Protein AF-A0A537QTM4-F1 (afdb_monomer)

Secondary structure (DSSP, 8-state):
-HHHHHHHHHHHHHHHTTS----PPPP----------TTSHHHHTTEEEETT-----TT-TTPSPTT-SEEPPTTSHHHHHHHHHHHHS-HHHHHHHTT-SEEEEES-S--SSHHHHHTT-EEEE-TTT--EEEEEEGGGGG-B-TTSSBP-HHHHHHHHHHHHHGGG---SS---PPP--TTTSSHHHHHHHHHHHHHHHHHHHHHH-TTSTTSS---GGGGGGGTSSSSS-TTPPPP-

pLDDT: mean 81.56, std 16.96, range [35.66, 98.0]

Solvent-accessible surface area (backbone atoms only — not comparable to full-atom values): 13645 Å² total; per-residue (Å²): 121,68,73,63,54,55,54,48,54,54,49,50,54,57,44,64,77,65,70,75,76,70,86,70,73,83,71,75,86,70,80,72,78,76,72,70,49,85,81,38,61,66,45,54,77,36,28,18,36,31,69,76,39,75,76,59,51,68,89,44,54,68,39,66,59,75,73,59,53,44,77,54,56,82,85,37,69,68,43,50,38,52,45,48,14,49,72,69,43,56,70,75,54,41,58,49,60,54,63,40,59,25,38,31,43,12,12,37,60,75,55,92,47,70,67,62,16,48,66,28,41,43,19,31,30,20,44,72,76,65,41,34,37,36,26,44,26,38,10,56,81,64,47,55,31,99,87,69,44,78,39,30,29,32,49,50,56,19,55,52,51,44,63,74,39,49,93,77,57,93,60,96,73,74,76,72,58,72,72,82,46,82,90,61,37,27,49,34,48,34,50,35,50,51,52,50,51,19,50,46,44,23,50,46,33,40,72,61,32,70,93,47,24,45,44,88,82,82,47,64,61,57,34,77,81,36,66,76,40,76,89,46,68,87,79,63,76,77,75,91

Radius of gyration: 18.93 Å; Cα contacts (8 Å, |Δi|>4): 352; chains: 1; bounding box: 52×51×46 Å

Sequence (240 aa):
MIRSALLLCAAILAAACSGCIAATPPPDSVTTLSATCRDGAPLLSRVRFVQNGWLPDTRHPDDPPPMLGAPLELGSDFAKNLQNAFALAPQGFQDRLCKLAAIYVNGPTNCAGFSDCVGASWGYRAWRTRNEYVAISAGLWKLKCGDGSPYKYHCFESDLLNLVLDPLQANPTPPQYTAANSGADNFDMLVLAVLAHEVGHAVWYEAMNPGNPGSHGYNPGKFCNTKFFPWSWQSVHEPP

Mean predicted aligned error: 9.93 Å

Structure (mmCIF, N/CA/C/O backbone):
data_AF-A0A537QTM4-F1
#
_entry.id   AF-A0A537QTM4-F1
#
loop_
_atom_site.group_PDB
_atom_site.id
_atom_site.type_symbol
_atom_site.label_atom_id
_atom_site.label_alt_id
_atom_site.label_comp_id
_atom_site.label_asym_id
_atom_site.label_entity_id
_atom_site.label_seq_id
_atom_site.pdbx_PDB_ins_code
_atom_site.Cartn_x
_atom_site.Cartn_y
_atom_site.Cartn_z
_atom_site.occupancy
_atom_site.B_iso_or_equiv
_atom_site.auth_seq_id
_atom_site.auth_comp_id
_atom_site.auth_asym_id
_atom_site.auth_atom_id
_atom_site.pdbx_PDB_model_num
ATOM 1 N N . MET A 1 1 ? -36.030 6.419 -10.326 1.00 42.81 1 MET A N 1
ATOM 2 C CA . MET A 1 1 ? -35.219 6.008 -11.497 1.00 42.81 1 MET A CA 1
ATOM 3 C C . MET A 1 1 ? -33.703 5.988 -11.241 1.00 42.81 1 MET A C 1
ATOM 5 O O . MET A 1 1 ? -33.002 5.327 -11.987 1.00 42.81 1 MET A O 1
ATOM 9 N N . ILE A 1 2 ? -33.187 6.593 -10.159 1.00 42.53 2 ILE A N 1
ATOM 10 C CA . ILE A 1 2 ? -31.741 6.609 -9.827 1.00 42.53 2 ILE A CA 1
ATOM 11 C C . ILE A 1 2 ? -31.207 5.241 -9.340 1.00 42.53 2 ILE A C 1
ATOM 13 O O . ILE A 1 2 ? -30.052 4.900 -9.571 1.00 42.53 2 ILE A O 1
ATOM 17 N N . ARG A 1 3 ? -32.058 4.401 -8.730 1.00 40.84 3 ARG A N 1
ATOM 18 C CA . ARG A 1 3 ? -31.661 3.071 -8.220 1.00 40.84 3 ARG A CA 1
ATOM 19 C C . ARG A 1 3 ? -31.233 2.089 -9.320 1.00 40.84 3 ARG A C 1
ATOM 21 O O . ARG A 1 3 ? -30.375 1.250 -9.080 1.00 40.84 3 ARG A O 1
ATOM 28 N N . SER A 1 4 ? -31.786 2.222 -10.526 1.00 47.47 4 SER A N 1
ATOM 29 C CA . SER A 1 4 ? -31.437 1.364 -11.666 1.00 47.47 4 SER A CA 1
ATOM 30 C C . SER A 1 4 ? -30.104 1.755 -12.313 1.00 47.47 4 SER A C 1
ATOM 32 O O . SER A 1 4 ? -29.431 0.892 -12.862 1.00 47.47 4 SER A O 1
ATOM 34 N N . ALA A 1 5 ? -29.690 3.024 -12.207 1.00 47.81 5 ALA A N 1
ATOM 35 C CA . ALA A 1 5 ? -28.416 3.500 -12.749 1.00 47.81 5 ALA A CA 1
ATOM 36 C C . ALA A 1 5 ? -27.212 3.033 -11.907 1.00 47.81 5 ALA A C 1
ATOM 38 O O . ALA A 1 5 ? -26.189 2.646 -12.463 1.00 47.81 5 ALA A O 1
ATOM 39 N N . LEU A 1 6 ? -27.354 2.986 -10.576 1.00 50.47 6 LEU A N 1
ATOM 40 C CA . LEU A 1 6 ? -26.301 2.498 -9.672 1.00 50.47 6 LEU A CA 1
ATOM 41 C C . LEU A 1 6 ? -26.020 0.998 -9.847 1.00 50.47 6 LEU A C 1
ATOM 43 O O . LEU A 1 6 ? -24.861 0.590 -9.874 1.00 50.47 6 LEU A O 1
ATOM 47 N N . LEU A 1 7 ? -27.068 0.187 -10.038 1.00 49.56 7 LEU A N 1
ATOM 48 C CA . LEU A 1 7 ? -26.917 -1.242 -10.336 1.00 49.56 7 LEU A CA 1
ATOM 49 C C . LEU A 1 7 ? -26.237 -1.475 -11.691 1.00 49.56 7 LEU A C 1
ATOM 51 O O . LEU A 1 7 ? -25.452 -2.410 -11.824 1.00 49.56 7 LEU A O 1
ATOM 55 N N . LEU A 1 8 ? -26.488 -0.603 -12.673 1.00 48.62 8 LEU A N 1
ATOM 56 C CA . LEU A 1 8 ? -25.844 -0.678 -13.982 1.00 48.62 8 LEU A CA 1
ATOM 57 C C . LEU A 1 8 ? -24.342 -0.363 -13.887 1.00 48.62 8 LEU A C 1
ATOM 59 O O . LEU A 1 8 ? -23.537 -1.109 -14.432 1.00 48.62 8 LEU A O 1
ATOM 63 N N . CYS A 1 9 ? -23.945 0.681 -13.149 1.00 55.16 9 CYS A N 1
ATOM 64 C CA . CYS A 1 9 ? -22.530 1.024 -12.959 1.00 55.16 9 CYS A CA 1
ATOM 65 C C . CYS A 1 9 ? -21.761 -0.057 -12.184 1.00 55.16 9 CYS A C 1
ATOM 67 O O . CYS A 1 9 ? -20.652 -0.411 -12.579 1.00 55.16 9 CYS A O 1
ATOM 69 N N . ALA A 1 10 ? -22.357 -0.629 -11.131 1.00 55.16 10 ALA A N 1
ATOM 70 C CA . ALA A 1 10 ? -21.743 -1.726 -10.382 1.00 55.16 10 ALA A CA 1
ATOM 71 C C . ALA A 1 10 ? -21.603 -3.003 -11.233 1.00 55.16 10 ALA A C 1
ATOM 73 O O . ALA A 1 10 ? -20.567 -3.666 -11.189 1.00 55.16 10 ALA A O 1
ATOM 74 N N . ALA A 1 11 ? -22.604 -3.320 -12.063 1.00 51.53 11 ALA A N 1
ATOM 75 C CA . ALA A 1 11 ? -22.544 -4.454 -12.985 1.00 51.53 11 ALA A CA 1
ATOM 76 C C . ALA A 1 11 ? -21.515 -4.246 -14.109 1.00 51.53 11 ALA A C 1
ATOM 78 O O . ALA A 1 11 ? -20.832 -5.194 -14.486 1.00 51.53 11 ALA A O 1
ATOM 79 N N . ILE A 1 12 ? -21.358 -3.017 -14.614 1.00 58.00 12 ILE A N 1
ATOM 80 C CA . ILE A 1 12 ? -20.341 -2.678 -15.621 1.00 58.00 12 ILE A CA 1
ATOM 81 C C . ILE A 1 12 ? -18.931 -2.768 -15.021 1.00 58.00 12 ILE A C 1
ATOM 83 O O . ILE A 1 12 ? -18.047 -3.314 -15.674 1.00 58.00 12 ILE A O 1
ATOM 87 N N . LEU A 1 13 ? -18.723 -2.325 -13.775 1.00 54.00 13 LEU A N 1
ATOM 88 C CA . LEU A 1 13 ? -17.448 -2.492 -13.062 1.00 54.00 13 LEU A CA 1
ATOM 89 C C . LEU A 1 13 ? -17.119 -3.976 -12.820 1.00 54.00 13 LEU A C 1
ATOM 91 O O . LEU A 1 13 ? -16.008 -4.409 -13.112 1.00 54.00 13 LEU A O 1
ATOM 95 N N . ALA A 1 14 ? -18.088 -4.787 -12.386 1.00 56.78 14 ALA A N 1
ATOM 96 C CA . ALA A 1 14 ? -17.888 -6.229 -12.200 1.00 56.78 14 ALA A CA 1
ATOM 97 C C . ALA A 1 14 ? -17.636 -6.980 -13.527 1.00 56.78 14 ALA A C 1
ATOM 99 O O . ALA A 1 14 ? -16.801 -7.887 -13.590 1.00 56.78 14 ALA A O 1
ATOM 100 N N . ALA A 1 15 ? -18.323 -6.587 -14.605 1.00 53.41 15 ALA A N 1
ATOM 101 C CA . ALA A 1 15 ? -18.136 -7.156 -15.938 1.00 53.41 15 ALA A CA 1
ATOM 102 C C . ALA A 1 15 ? -16.806 -6.724 -16.577 1.00 53.41 15 ALA A C 1
ATOM 104 O O . ALA A 1 15 ? -16.152 -7.541 -17.223 1.00 53.41 15 ALA A O 1
ATOM 105 N N . ALA A 1 16 ? -16.358 -5.484 -16.353 1.00 56.03 16 ALA A N 1
ATOM 106 C CA . ALA A 1 16 ? -15.046 -5.001 -16.782 1.00 56.03 16 ALA A CA 1
ATOM 107 C C . ALA A 1 16 ? -13.902 -5.775 -16.107 1.00 56.03 16 ALA A C 1
ATOM 109 O O . ALA A 1 16 ? -12.914 -6.093 -16.766 1.00 56.03 16 ALA A O 1
ATOM 110 N N . CYS A 1 17 ? -14.076 -6.181 -14.845 1.00 55.88 17 CYS A N 1
ATOM 111 C CA . CYS A 1 17 ? -13.120 -7.036 -14.136 1.00 55.88 17 CYS A CA 1
ATOM 112 C C . CYS A 1 17 ? -13.100 -8.502 -14.620 1.00 55.88 17 CYS A C 1
ATOM 114 O O . CYS A 1 17 ? -12.178 -9.234 -14.277 1.00 55.88 17 CYS A O 1
ATOM 116 N N . SER A 1 18 ? -14.082 -8.938 -15.420 1.00 60.84 18 SER A N 1
ATOM 117 C CA . SER A 1 18 ? -14.222 -10.339 -15.871 1.00 60.84 18 SER A CA 1
ATOM 118 C C . SER A 1 18 ? -14.158 -10.515 -17.400 1.00 60.84 18 SER A C 1
ATOM 120 O O . SER A 1 18 ? -14.183 -11.638 -17.899 1.00 60.84 18 SER A O 1
ATOM 122 N N . GLY A 1 19 ? -14.112 -9.420 -18.168 1.00 46.22 19 GLY A N 1
ATOM 123 C CA . GLY A 1 19 ? -14.510 -9.403 -19.582 1.00 46.22 19 GLY A CA 1
ATOM 124 C C . GLY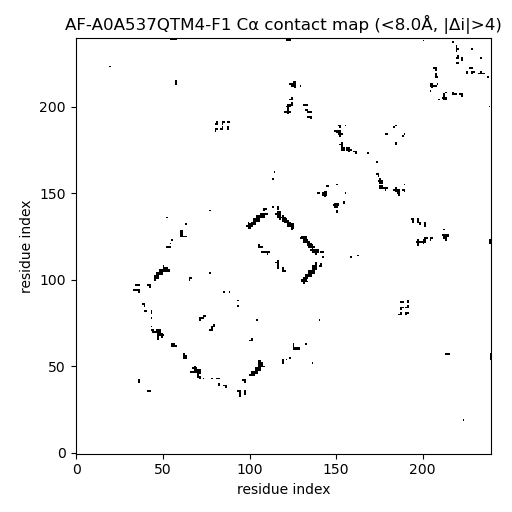 A 1 19 ? -13.412 -9.541 -20.640 1.00 46.22 19 GLY A C 1
ATOM 125 O O . GLY A 1 19 ? -13.725 -9.446 -21.824 1.00 46.22 19 GLY A O 1
ATOM 126 N N . CYS A 1 20 ? -12.140 -9.736 -20.283 1.00 46.81 20 CYS A N 1
ATOM 127 C CA . CYS A 1 20 ? -11.045 -9.816 -21.267 1.00 46.81 20 CYS A CA 1
ATOM 128 C C . CYS A 1 20 ? -10.041 -10.946 -21.001 1.00 46.81 20 CYS A C 1
ATOM 130 O O . CYS A 1 20 ? -8.852 -10.795 -21.271 1.00 46.81 20 CYS A O 1
ATOM 132 N N . ILE A 1 21 ? -10.502 -12.111 -20.538 1.00 49.75 21 ILE A N 1
ATOM 133 C CA . ILE A 1 21 ? -9.686 -13.324 -20.657 1.00 49.75 21 ILE A CA 1
ATOM 134 C C . ILE A 1 21 ? -9.860 -13.836 -22.091 1.00 49.75 21 ILE A C 1
ATOM 136 O O . ILE A 1 21 ? -10.779 -14.596 -22.393 1.00 49.75 21 ILE A O 1
ATOM 140 N N . ALA A 1 22 ? -9.001 -13.378 -23.005 1.00 52.47 22 ALA A N 1
ATOM 141 C CA . ALA A 1 22 ? -8.762 -14.122 -24.236 1.00 52.47 22 ALA A CA 1
ATOM 142 C C . ALA A 1 22 ? -8.392 -15.555 -23.832 1.00 52.47 22 ALA A C 1
ATOM 144 O O . ALA A 1 22 ? -7.561 -15.721 -22.940 1.00 52.47 22 ALA A O 1
ATOM 145 N N . ALA A 1 23 ? -9.030 -16.565 -24.434 1.00 45.84 23 ALA A N 1
ATOM 146 C CA . ALA A 1 23 ? -8.714 -17.964 -24.170 1.00 45.84 23 ALA A CA 1
ATOM 147 C C . ALA A 1 23 ? -7.212 -18.178 -24.402 1.00 45.84 23 ALA A C 1
ATOM 149 O O . ALA A 1 23 ? -6.743 -18.196 -25.541 1.00 45.84 23 ALA A O 1
ATOM 150 N N . THR A 1 24 ? -6.452 -18.250 -23.313 1.00 49.97 24 THR A N 1
ATOM 151 C CA . THR A 1 24 ? -5.020 -18.492 -23.354 1.00 49.97 24 THR A CA 1
ATOM 152 C C . THR A 1 24 ? -4.812 -19.896 -23.920 1.00 49.97 24 THR A C 1
ATOM 154 O O . THR A 1 24 ? -5.496 -20.827 -23.482 1.00 49.97 24 THR A O 1
ATOM 157 N N . PRO A 1 25 ? -3.902 -20.087 -24.896 1.00 56.09 25 PRO A N 1
ATOM 158 C CA . PRO A 1 25 ? -3.462 -21.428 -25.254 1.00 56.09 25 PRO A CA 1
ATOM 159 C C . PRO A 1 25 ? -2.999 -22.144 -23.976 1.00 56.09 25 PRO A C 1
ATOM 161 O O . PRO A 1 25 ? -2.500 -21.466 -23.070 1.00 56.09 25 PRO A O 1
ATOM 164 N N . PRO A 1 26 ? -3.214 -23.469 -23.861 1.00 50.25 26 PRO A N 1
ATOM 165 C CA . PRO A 1 26 ? -2.892 -24.205 -22.647 1.00 50.25 26 PRO A CA 1
ATOM 166 C C . PRO A 1 26 ? -1.445 -23.880 -22.264 1.00 50.25 26 PRO A C 1
ATOM 168 O O . PRO A 1 26 ? -0.556 -24.086 -23.093 1.00 50.25 26 PRO A O 1
ATOM 171 N N . PRO A 1 27 ? -1.203 -23.297 -21.077 1.00 50.47 27 PRO A N 1
ATOM 172 C CA . PRO A 1 27 ? 0.147 -22.977 -20.670 1.00 50.47 27 PRO A CA 1
ATOM 173 C C . PRO A 1 27 ? 0.933 -24.283 -20.609 1.00 50.47 27 PRO A C 1
ATOM 175 O O . PRO A 1 27 ? 0.463 -25.268 -20.027 1.00 50.47 27 PRO A O 1
ATOM 178 N N . ASP A 1 28 ? 2.129 -24.276 -21.202 1.00 43.72 28 ASP A N 1
ATOM 179 C CA . ASP A 1 28 ? 3.156 -25.257 -20.874 1.00 43.72 28 ASP A CA 1
ATOM 180 C C . ASP A 1 28 ? 3.178 -25.410 -19.356 1.00 43.72 28 ASP A C 1
ATOM 182 O O . ASP A 1 28 ? 3.031 -24.424 -18.629 1.00 43.72 28 ASP A O 1
ATOM 186 N N . SER A 1 29 ? 3.271 -26.650 -18.881 1.00 35.66 29 SER A N 1
ATOM 187 C CA . SER A 1 29 ? 3.196 -26.990 -17.463 1.00 35.66 29 SER A CA 1
ATOM 188 C C . SER A 1 29 ? 4.355 -26.342 -16.704 1.00 35.66 29 SER A C 1
ATOM 190 O O . SER A 1 29 ? 5.380 -26.964 -16.438 1.00 35.66 29 SER A O 1
ATOM 192 N N . VAL A 1 30 ? 4.205 -25.064 -16.365 1.00 40.91 30 VAL A N 1
ATOM 193 C CA . VAL A 1 30 ? 5.083 -24.362 -15.450 1.00 40.91 30 VAL A CA 1
ATOM 194 C C . VAL A 1 30 ? 4.776 -24.969 -14.101 1.00 40.91 30 VAL A C 1
ATOM 196 O O . VAL A 1 30 ? 3.709 -24.745 -13.529 1.00 40.91 30 VAL A O 1
ATOM 199 N N . THR A 1 31 ? 5.711 -25.769 -13.607 1.00 36.25 31 THR A N 1
ATOM 200 C CA . THR A 1 31 ? 5.749 -26.219 -12.224 1.00 36.25 31 THR A CA 1
ATOM 201 C C . THR A 1 31 ? 5.814 -24.974 -11.347 1.00 36.25 31 THR A C 1
ATOM 203 O O . THR A 1 31 ? 6.888 -24.476 -11.013 1.00 36.25 31 THR A O 1
ATOM 206 N N . THR A 1 32 ? 4.657 -24.410 -11.008 1.00 39.78 32 THR A N 1
ATOM 207 C CA . THR A 1 32 ? 4.557 -23.377 -9.991 1.00 39.78 32 THR A CA 1
ATOM 208 C C . THR A 1 32 ? 4.921 -24.062 -8.692 1.00 39.78 32 THR A C 1
ATOM 210 O O . THR A 1 32 ? 4.093 -24.740 -8.084 1.00 39.78 32 THR A O 1
ATOM 213 N N . LEU A 1 33 ? 6.179 -23.917 -8.280 1.00 42.75 33 LEU A N 1
ATOM 214 C CA . LEU A 1 33 ? 6.551 -24.080 -6.888 1.00 42.75 33 LEU A CA 1
ATOM 215 C C . LEU A 1 33 ? 5.667 -23.099 -6.122 1.00 42.75 33 LEU A C 1
ATOM 217 O O . LEU A 1 33 ? 5.917 -21.894 -6.100 1.00 42.75 33 LEU A O 1
ATOM 221 N N . SER A 1 34 ? 4.564 -23.616 -5.586 1.00 45.31 34 SER A N 1
ATOM 222 C CA . SER A 1 34 ? 3.729 -22.907 -4.637 1.00 45.31 34 SER A CA 1
ATOM 223 C C . SER A 1 34 ? 4.589 -22.747 -3.391 1.00 45.31 34 SER A C 1
ATOM 225 O O . SER A 1 34 ? 4.624 -23.605 -2.513 1.00 45.31 34 SER A O 1
ATOM 227 N N . ALA A 1 35 ? 5.394 -21.686 -3.365 1.00 48.31 35 ALA A N 1
ATOM 228 C CA . ALA A 1 35 ? 5.988 -21.194 -2.141 1.00 48.31 35 ALA A CA 1
ATOM 229 C C . ALA A 1 35 ? 4.821 -20.676 -1.296 1.00 48.31 35 ALA A C 1
ATOM 231 O O . ALA A 1 35 ? 4.459 -19.505 -1.355 1.00 48.31 35 ALA A O 1
ATOM 232 N N . THR A 1 36 ? 4.156 -21.584 -0.586 1.00 57.56 36 THR A N 1
ATOM 233 C CA . THR A 1 36 ? 3.043 -21.246 0.290 1.00 57.56 36 THR A CA 1
ATOM 234 C C . THR A 1 36 ? 3.600 -20.469 1.477 1.00 57.56 36 THR A C 1
ATOM 236 O O . THR A 1 36 ? 4.172 -21.078 2.383 1.00 57.56 36 THR A O 1
ATOM 239 N N . CYS A 1 37 ? 3.424 -19.145 1.525 1.00 75.25 37 CYS A N 1
ATOM 240 C CA . CYS A 1 37 ? 3.606 -18.375 2.765 1.00 75.25 37 CYS A CA 1
ATOM 241 C C . CYS A 1 37 ? 2.393 -18.599 3.674 1.00 75.25 37 CYS A C 1
ATOM 243 O O . CYS A 1 37 ? 1.637 -17.681 3.967 1.00 75.25 37 CYS A O 1
ATOM 245 N N . ARG A 1 38 ? 2.159 -19.856 4.058 1.00 74.19 38 ARG A N 1
ATOM 246 C CA . ARG A 1 38 ? 0.888 -20.331 4.624 1.00 74.19 38 ARG A CA 1
ATOM 247 C C . ARG A 1 38 ? 0.481 -19.623 5.924 1.00 74.19 38 ARG A C 1
ATOM 249 O O . ARG A 1 38 ? -0.689 -19.641 6.274 1.00 74.19 38 ARG A O 1
ATOM 256 N N . ASP A 1 39 ? 1.437 -19.020 6.622 1.00 77.69 39 ASP A N 1
ATOM 257 C CA . ASP A 1 39 ? 1.282 -18.326 7.905 1.00 77.69 39 ASP A CA 1
ATOM 258 C C . ASP A 1 39 ? 1.643 -16.826 7.844 1.00 77.69 39 ASP A C 1
ATOM 260 O O . ASP A 1 39 ? 1.684 -16.144 8.872 1.00 77.69 39 ASP A O 1
ATOM 264 N N . GLY A 1 40 ? 1.940 -16.300 6.650 1.00 80.19 40 GLY A N 1
ATOM 265 C CA . GLY A 1 40 ? 2.388 -14.920 6.454 1.00 80.19 40 GLY A CA 1
ATOM 266 C C . GLY A 1 40 ? 3.795 -14.613 6.989 1.00 80.19 40 GLY A C 1
ATOM 267 O O . GLY A 1 40 ? 4.297 -13.516 6.755 1.00 80.19 40 GLY A O 1
ATOM 268 N N . ALA A 1 41 ? 4.499 -15.545 7.642 1.00 85.31 41 ALA A N 1
ATOM 269 C CA . ALA A 1 41 ? 5.851 -15.279 8.141 1.00 85.31 41 ALA A CA 1
ATOM 270 C C . ALA A 1 41 ? 6.851 -14.986 7.000 1.00 85.31 41 ALA A C 1
ATOM 272 O O . ALA A 1 41 ? 7.608 -14.012 7.100 1.00 85.31 41 ALA A O 1
ATOM 273 N N . PRO A 1 42 ? 6.817 -15.710 5.859 1.00 87.31 42 PRO A N 1
ATOM 274 C CA . PRO A 1 42 ? 7.638 -15.346 4.708 1.00 87.31 42 PRO A CA 1
ATOM 275 C C . PRO A 1 42 ? 7.284 -13.976 4.112 1.00 87.31 42 PRO A C 1
ATOM 277 O O . PRO A 1 42 ? 8.174 -13.327 3.566 1.00 87.31 42 PRO A O 1
ATOM 280 N N . LEU A 1 43 ? 6.037 -13.501 4.258 1.00 91.06 43 LEU A N 1
ATOM 28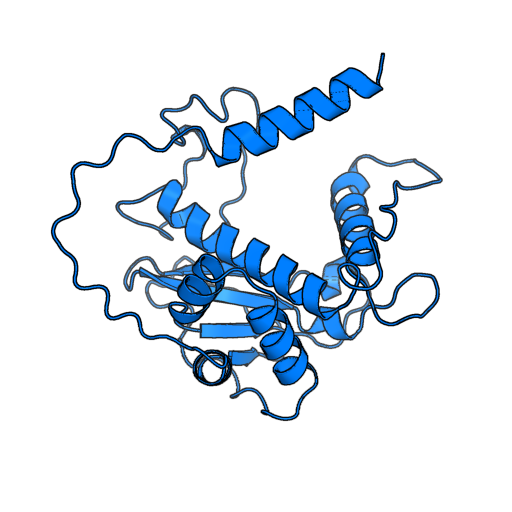1 C CA . LEU A 1 43 ? 5.636 -12.157 3.826 1.00 91.06 43 LEU A CA 1
ATOM 282 C C . LEU A 1 43 ? 6.395 -11.099 4.630 1.00 91.06 43 LEU A C 1
ATOM 284 O O . LEU A 1 43 ? 7.082 -10.263 4.049 1.00 91.06 43 LEU A O 1
ATOM 288 N N . LEU A 1 44 ? 6.327 -11.180 5.965 1.00 94.19 44 LEU A N 1
ATOM 289 C CA . LEU A 1 44 ? 6.952 -10.204 6.864 1.00 94.19 44 LEU A CA 1
ATOM 290 C C . LEU A 1 44 ? 8.473 -10.128 6.691 1.00 94.19 44 LEU A C 1
ATOM 292 O O . LEU A 1 44 ? 9.043 -9.049 6.823 1.00 94.19 44 LEU A O 1
ATOM 296 N N . SER A 1 45 ? 9.131 -11.231 6.314 1.00 93.44 45 SER A N 1
ATOM 297 C CA . SER A 1 45 ? 10.576 -11.224 6.029 1.00 93.44 45 SER A CA 1
ATOM 298 C C . SER A 1 45 ? 10.979 -10.359 4.825 1.00 93.44 45 SER A C 1
ATOM 300 O O . SER A 1 45 ? 12.147 -9.986 4.700 1.00 93.44 45 SER A O 1
ATOM 302 N N . ARG A 1 46 ? 10.019 -10.008 3.959 1.00 93.94 46 ARG A N 1
ATOM 303 C CA . ARG A 1 46 ? 10.197 -9.112 2.805 1.00 93.94 46 ARG A CA 1
ATOM 304 C C . ARG A 1 46 ? 9.662 -7.704 3.045 1.00 93.94 46 ARG A C 1
ATOM 306 O O . ARG A 1 46 ? 9.761 -6.867 2.148 1.00 93.94 46 ARG A O 1
ATOM 313 N N . VAL A 1 47 ? 9.102 -7.435 4.226 1.00 96.25 47 VAL A N 1
ATOM 314 C CA . VAL A 1 47 ? 8.622 -6.097 4.560 1.00 96.25 47 VAL A CA 1
ATOM 315 C C . VAL A 1 47 ? 9.781 -5.239 5.059 1.00 96.25 47 VAL A C 1
ATOM 317 O O . VAL A 1 47 ? 10.557 -5.636 5.936 1.00 96.25 47 VAL A O 1
ATOM 320 N N . ARG A 1 48 ? 9.891 -4.037 4.501 1.00 96.62 48 ARG A N 1
ATOM 321 C CA . ARG A 1 48 ? 10.876 -3.025 4.872 1.00 96.62 48 ARG A CA 1
ATOM 322 C C . ARG A 1 48 ? 10.184 -1.747 5.322 1.00 96.62 48 ARG A C 1
ATOM 324 O O . ARG A 1 48 ? 9.149 -1.379 4.782 1.00 96.62 48 ARG A O 1
ATOM 331 N N . PHE A 1 49 ? 10.771 -1.046 6.279 1.00 96.75 49 PHE A N 1
ATOM 332 C CA . PHE A 1 49 ? 10.347 0.290 6.673 1.00 96.75 49 PHE A CA 1
ATOM 333 C C . PHE A 1 49 ? 11.257 1.343 6.035 1.00 96.75 49 PHE A C 1
ATOM 335 O O . PHE A 1 49 ? 12.483 1.283 6.175 1.00 96.75 49 PHE A O 1
ATOM 342 N N . VAL A 1 50 ? 10.659 2.321 5.356 1.00 95.44 50 VAL A N 1
ATOM 343 C CA . VAL A 1 50 ? 11.368 3.405 4.663 1.00 95.44 50 VAL A CA 1
ATOM 344 C C . VAL A 1 50 ? 10.889 4.734 5.229 1.00 95.44 50 VAL A C 1
ATOM 346 O O . VAL A 1 50 ? 9.746 5.113 5.037 1.00 95.44 50 VAL A O 1
ATOM 349 N N . GLN A 1 51 ? 11.742 5.453 5.956 1.00 88.69 51 GLN A N 1
ATOM 350 C CA . GLN A 1 51 ? 11.281 6.535 6.835 1.00 88.69 51 GLN A CA 1
ATOM 351 C C . GLN A 1 51 ? 10.751 7.789 6.118 1.00 88.69 51 GLN A C 1
ATOM 353 O O . GLN A 1 51 ? 9.836 8.425 6.633 1.00 88.69 51 GLN A O 1
ATOM 358 N N . ASN A 1 52 ? 11.317 8.165 4.969 1.00 87.44 52 ASN A N 1
ATOM 359 C CA . ASN A 1 52 ? 11.140 9.513 4.405 1.00 87.44 52 ASN A CA 1
ATOM 360 C C . ASN A 1 52 ? 10.251 9.581 3.158 1.00 87.44 52 ASN A C 1
ATOM 362 O O . ASN A 1 52 ? 10.269 10.604 2.486 1.00 87.44 52 ASN A O 1
ATOM 366 N N . GLY A 1 53 ? 9.498 8.525 2.845 1.00 82.19 53 GLY A N 1
ATOM 367 C CA . GLY A 1 53 ? 8.702 8.492 1.621 1.00 82.19 53 GLY A CA 1
ATOM 368 C C . GLY A 1 53 ? 9.602 8.401 0.403 1.00 82.19 53 GLY A C 1
ATOM 369 O O . GLY A 1 53 ? 10.071 9.396 -0.138 1.00 82.19 53 GLY A O 1
ATOM 370 N N . TRP A 1 54 ? 9.898 7.178 -0.006 1.00 89.62 54 TRP A N 1
ATOM 371 C CA . TRP A 1 54 ? 10.671 6.923 -1.211 1.00 89.62 54 TRP A CA 1
ATOM 372 C C . TRP A 1 54 ? 9.738 6.595 -2.376 1.00 89.62 54 TRP A C 1
ATOM 374 O O . TRP A 1 54 ? 8.717 5.939 -2.168 1.00 89.62 54 TRP A O 1
ATOM 384 N N . LEU A 1 55 ? 10.096 7.032 -3.581 1.00 89.62 55 LEU A N 1
ATOM 385 C CA . LEU A 1 55 ? 9.390 6.726 -4.824 1.00 89.62 55 LEU A CA 1
ATOM 386 C C . LEU A 1 55 ? 10.351 6.032 -5.801 1.00 89.62 55 LEU A C 1
ATOM 388 O O . LEU A 1 55 ? 11.517 6.438 -5.857 1.00 89.62 55 LEU A O 1
ATOM 392 N N . PRO A 1 56 ? 9.883 5.033 -6.570 1.00 88.25 56 PRO A N 1
ATOM 393 C CA . PRO A 1 56 ? 10.649 4.452 -7.663 1.00 88.25 56 PRO A CA 1
ATOM 394 C C . PRO A 1 56 ? 11.100 5.493 -8.680 1.00 88.25 56 PRO A C 1
ATOM 396 O O . PRO A 1 56 ? 10.336 6.376 -9.065 1.00 88.25 56 PRO A O 1
ATOM 399 N N . ASP A 1 57 ? 12.349 5.385 -9.135 1.00 85.19 57 ASP A N 1
ATOM 400 C CA . ASP A 1 57 ? 12.782 6.077 -10.342 1.00 85.19 57 ASP A CA 1
ATOM 401 C C . ASP A 1 57 ? 12.610 5.134 -11.536 1.00 85.19 57 ASP A C 1
ATOM 403 O O . ASP A 1 57 ? 13.415 4.235 -11.781 1.00 85.19 57 ASP A O 1
ATOM 407 N N . THR A 1 58 ? 11.559 5.370 -12.317 1.00 76.56 58 THR A N 1
ATOM 408 C CA . THR A 1 58 ? 11.238 4.631 -13.553 1.00 76.56 58 THR A CA 1
ATOM 409 C C . THR A 1 58 ? 12.361 4.629 -14.590 1.00 76.56 58 THR A C 1
ATOM 411 O O . THR A 1 58 ? 12.401 3.763 -15.468 1.00 76.56 58 THR A O 1
ATOM 414 N N . ARG A 1 59 ? 13.318 5.560 -14.494 1.00 77.75 59 ARG A N 1
ATOM 415 C CA . ARG A 1 59 ? 14.484 5.611 -15.388 1.00 77.75 59 ARG A CA 1
ATOM 416 C C . ARG A 1 59 ? 15.535 4.567 -15.016 1.00 77.75 59 ARG A C 1
ATOM 418 O O . ARG A 1 59 ? 16.392 4.250 -15.846 1.00 77.75 59 ARG A O 1
ATOM 425 N N . HIS A 1 60 ? 15.485 4.025 -13.799 1.00 78.56 60 HIS A N 1
ATOM 426 C CA . HIS A 1 60 ? 16.442 3.048 -13.304 1.00 78.56 60 HIS A CA 1
ATOM 427 C C . HIS A 1 60 ? 15.901 1.609 -13.419 1.00 78.56 60 HIS A C 1
ATOM 429 O O . HIS A 1 60 ? 14.871 1.266 -12.845 1.00 78.56 60 HIS A O 1
ATOM 435 N N . PRO A 1 61 ? 16.600 0.715 -14.150 1.00 71.12 61 PRO A N 1
ATOM 436 C CA . PRO A 1 61 ? 16.120 -0.644 -14.427 1.00 71.12 61 PRO A CA 1
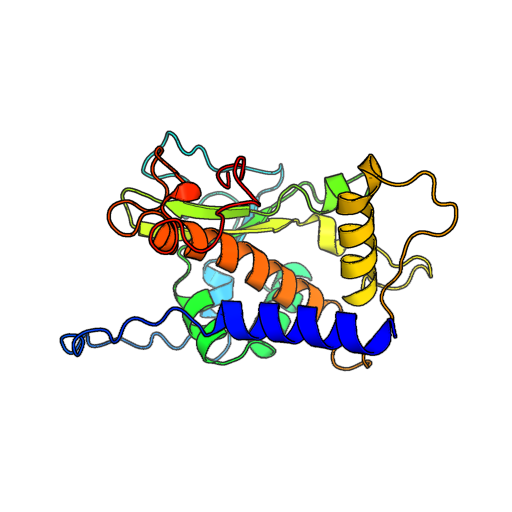ATOM 437 C C . PRO A 1 61 ? 15.903 -1.551 -13.235 1.00 71.12 61 PRO A C 1
ATOM 439 O O . PRO A 1 61 ? 15.112 -2.495 -13.323 1.00 71.12 61 PRO A O 1
ATOM 442 N N . ASP A 1 62 ? 16.659 -1.288 -12.182 1.00 73.12 62 ASP A N 1
ATOM 443 C CA . ASP A 1 62 ? 16.788 -2.161 -11.028 1.00 73.12 62 ASP A CA 1
ATOM 444 C C . ASP A 1 62 ? 16.173 -1.526 -9.768 1.00 73.12 62 ASP A C 1
ATOM 446 O O . ASP A 1 62 ? 16.269 -2.105 -8.687 1.00 73.12 62 ASP A O 1
ATOM 450 N N . ASP A 1 63 ? 15.517 -0.369 -9.909 1.00 78.56 63 ASP A N 1
ATOM 451 C CA . ASP A 1 63 ? 14.730 0.242 -8.840 1.00 78.56 63 ASP A CA 1
ATOM 452 C C . ASP A 1 63 ? 13.381 -0.480 -8.667 1.00 78.56 63 ASP A C 1
ATOM 454 O O . ASP A 1 63 ? 12.885 -1.059 -9.634 1.00 78.56 63 ASP A O 1
ATOM 458 N N . PRO A 1 64 ? 12.773 -0.461 -7.462 1.00 80.44 64 PRO A N 1
ATOM 459 C CA . PRO A 1 64 ? 13.432 -0.224 -6.179 1.00 80.44 64 PRO A CA 1
ATOM 460 C C . PRO A 1 64 ? 14.485 -1.292 -5.856 1.00 80.44 64 PRO A C 1
ATOM 462 O O . PRO A 1 64 ? 14.285 -2.476 -6.146 1.00 80.44 64 PRO A O 1
ATOM 465 N N . PRO A 1 65 ? 15.546 -0.925 -5.115 1.00 79.62 65 PRO A N 1
ATOM 466 C CA . PRO A 1 65 ? 16.424 -1.907 -4.503 1.00 79.62 65 PRO A CA 1
ATOM 467 C C . PRO A 1 65 ? 15.623 -2.801 -3.532 1.00 79.62 65 PRO A C 1
ATOM 469 O O . PRO A 1 65 ? 15.011 -2.282 -2.589 1.00 79.62 65 PRO A O 1
ATOM 472 N N . PRO A 1 66 ? 15.674 -4.144 -3.654 1.00 74.12 66 PRO A N 1
ATOM 473 C CA . PRO A 1 66 ? 14.917 -5.061 -2.787 1.00 74.12 66 PRO A CA 1
ATOM 474 C C . PRO A 1 66 ? 15.208 -4.919 -1.282 1.00 74.12 66 PRO A C 1
ATOM 476 O O . PRO A 1 66 ? 14.449 -5.381 -0.434 1.00 74.12 66 PRO A O 1
ATOM 479 N N . MET A 1 67 ? 16.338 -4.302 -0.927 1.00 82.81 67 MET A N 1
ATOM 480 C CA . MET A 1 67 ? 16.779 -4.094 0.455 1.00 82.81 67 MET A CA 1
ATOM 481 C C . MET A 1 67 ? 16.749 -2.627 0.892 1.00 82.81 67 MET A C 1
ATOM 483 O O . MET A 1 67 ? 17.425 -2.263 1.850 1.00 82.81 67 MET A O 1
ATOM 487 N N . LEU A 1 68 ? 15.985 -1.780 0.204 1.00 89.62 68 LEU A N 1
ATOM 488 C CA . LEU A 1 68 ? 15.776 -0.409 0.644 1.00 89.62 68 LEU A CA 1
ATOM 489 C C . LEU A 1 68 ? 15.050 -0.380 2.001 1.00 89.62 68 LEU A C 1
ATOM 491 O O . LEU A 1 68 ? 14.013 -1.016 2.171 1.00 89.62 68 LEU A O 1
ATOM 495 N N . GLY A 1 69 ? 15.579 0.396 2.948 1.00 93.31 69 GLY A N 1
ATOM 496 C CA . GLY A 1 69 ? 14.992 0.563 4.278 1.00 93.31 69 GLY A CA 1
ATOM 497 C C . GLY A 1 69 ? 15.429 -0.487 5.304 1.00 93.31 69 GLY A C 1
ATOM 498 O O . GLY A 1 69 ? 16.233 -1.379 5.033 1.00 93.31 69 GLY A O 1
ATOM 499 N N . ALA A 1 70 ? 14.907 -0.357 6.522 1.00 95.38 70 ALA A N 1
ATOM 500 C CA . ALA A 1 70 ? 15.186 -1.284 7.617 1.00 95.38 70 ALA A CA 1
ATOM 501 C C . ALA A 1 70 ? 14.225 -2.487 7.571 1.00 95.38 70 ALA A C 1
ATOM 503 O O . ALA A 1 70 ? 13.090 -2.334 7.120 1.00 95.38 70 ALA A O 1
ATOM 504 N N . PRO A 1 71 ? 14.618 -3.684 8.044 1.00 96.06 71 PRO A N 1
ATOM 505 C CA . PRO A 1 71 ? 13.661 -4.759 8.298 1.00 96.06 71 PRO A CA 1
ATOM 506 C C . PRO A 1 71 ? 12.543 -4.290 9.237 1.00 96.06 71 PRO A C 1
ATOM 508 O O . PRO A 1 71 ? 12.802 -3.539 10.178 1.00 96.06 71 PRO A O 1
ATOM 511 N N . LEU A 1 72 ? 11.315 -4.748 8.998 1.00 95.38 72 LEU A N 1
ATOM 512 C CA . LEU A 1 72 ? 10.203 -4.450 9.893 1.00 95.38 72 LEU A CA 1
ATOM 513 C C . LEU A 1 72 ? 10.362 -5.185 11.235 1.00 95.38 72 LEU A C 1
ATOM 515 O O . LEU A 1 72 ? 10.690 -6.371 11.272 1.00 95.38 72 LEU A O 1
ATOM 519 N N . GLU A 1 73 ? 10.092 -4.499 12.343 1.00 95.44 73 GLU A N 1
ATOM 520 C CA . GLU A 1 73 ? 10.081 -5.114 13.671 1.00 95.44 73 GLU A CA 1
ATOM 521 C C . GLU A 1 73 ? 8.851 -6.027 13.830 1.00 95.44 73 GLU A C 1
ATOM 523 O O . GLU A 1 73 ? 7.714 -5.559 13.744 1.00 95.44 73 GLU A O 1
ATOM 528 N N . LEU A 1 74 ? 9.068 -7.322 14.099 1.00 91.50 74 LEU A N 1
ATOM 529 C CA . LEU A 1 74 ? 8.018 -8.358 14.125 1.00 91.50 74 LEU A CA 1
ATOM 530 C C . LEU A 1 74 ? 6.931 -8.159 15.202 1.00 91.50 74 LEU A C 1
ATOM 532 O O . LEU A 1 74 ? 5.882 -8.788 15.118 1.00 91.50 74 LEU A O 1
ATOM 536 N N . GLY A 1 75 ? 7.156 -7.293 16.193 1.00 93.31 75 GLY A N 1
ATOM 537 C CA . GLY A 1 75 ? 6.171 -6.939 17.224 1.00 93.31 75 GLY A CA 1
ATOM 538 C C . GLY A 1 75 ? 5.465 -5.598 17.005 1.00 93.31 75 GLY A C 1
ATOM 539 O O . GLY A 1 75 ? 4.597 -5.238 17.796 1.00 93.31 75 GLY A O 1
ATOM 540 N N . SER A 1 76 ? 5.840 -4.847 15.967 1.00 96.38 76 SER A N 1
ATOM 541 C CA . SER A 1 76 ? 5.249 -3.536 15.689 1.00 96.38 76 SER A CA 1
ATOM 542 C C . SER A 1 76 ? 3.790 -3.644 15.234 1.00 96.38 76 SER A C 1
ATOM 544 O O . SER A 1 76 ? 3.381 -4.651 14.648 1.00 96.38 76 SER A O 1
ATOM 546 N N . ASP A 1 77 ? 3.016 -2.571 15.429 1.00 96.12 77 ASP A N 1
ATOM 547 C CA . ASP A 1 77 ? 1.642 -2.483 14.914 1.00 96.12 77 ASP A CA 1
ATOM 548 C C . ASP A 1 77 ? 1.598 -2.712 13.394 1.00 96.12 77 ASP A C 1
ATOM 550 O O . ASP A 1 77 ? 0.721 -3.415 12.898 1.00 96.12 77 ASP A O 1
ATOM 554 N N . PHE A 1 78 ? 2.602 -2.220 12.658 1.00 96.50 78 PHE A N 1
ATOM 555 C CA . PHE A 1 78 ? 2.744 -2.481 11.226 1.00 96.50 78 PHE A CA 1
ATOM 556 C C . PHE A 1 78 ? 2.780 -3.980 10.913 1.00 96.50 78 PHE A C 1
ATOM 558 O O . PHE A 1 78 ? 2.014 -4.451 10.074 1.00 96.50 78 PHE A O 1
ATOM 565 N N . ALA A 1 79 ? 3.648 -4.737 11.596 1.00 96.19 79 ALA A N 1
ATOM 566 C CA . ALA A 1 79 ? 3.810 -6.170 11.356 1.00 96.19 79 ALA A CA 1
ATOM 567 C C . ALA A 1 79 ? 2.526 -6.934 11.686 1.00 96.19 79 ALA A C 1
ATOM 569 O O . ALA A 1 79 ? 2.081 -7.771 10.899 1.00 96.19 79 ALA A O 1
ATOM 570 N N . LYS A 1 80 ? 1.895 -6.592 12.813 1.00 95.81 80 LYS A N 1
ATOM 571 C CA . LYS A 1 80 ? 0.644 -7.206 13.258 1.00 95.81 80 LYS A CA 1
ATOM 572 C C . LYS A 1 80 ? -0.496 -6.968 12.268 1.00 95.81 80 LYS A C 1
ATOM 574 O O . LYS A 1 80 ? -1.145 -7.923 11.848 1.00 95.81 80 LYS A O 1
ATOM 579 N N . ASN A 1 81 ? -0.734 -5.718 11.872 1.00 96.38 81 ASN A N 1
ATOM 580 C CA . ASN A 1 81 ? -1.820 -5.392 10.949 1.00 96.38 81 ASN A CA 1
ATOM 581 C C . ASN A 1 81 ? -1.566 -5.959 9.541 1.00 96.38 81 ASN A C 1
ATOM 583 O O . ASN A 1 81 ? -2.504 -6.425 8.904 1.00 96.38 81 ASN A O 1
ATOM 587 N N . LEU A 1 82 ? -0.313 -6.003 9.068 1.00 96.81 82 LEU A N 1
ATOM 588 C CA . LEU A 1 82 ? 0.040 -6.667 7.805 1.00 96.81 82 LEU A CA 1
ATOM 589 C C . LEU A 1 82 ? -0.211 -8.178 7.850 1.00 96.81 82 LEU A C 1
ATOM 591 O O . LEU A 1 82 ? -0.736 -8.742 6.891 1.00 96.81 82 LEU A O 1
ATOM 595 N N . GLN A 1 83 ? 0.136 -8.839 8.957 1.00 95.69 83 GLN A N 1
ATOM 596 C CA . GLN A 1 83 ? -0.130 -10.266 9.127 1.00 95.69 83 GLN A CA 1
ATOM 597 C C . GLN A 1 83 ? -1.636 -10.555 9.174 1.00 95.69 83 GLN A C 1
ATOM 599 O O . GLN A 1 83 ? -2.104 -11.488 8.521 1.00 95.69 83 GLN A O 1
ATOM 604 N N . ASN A 1 84 ? -2.403 -9.728 9.887 1.00 95.31 84 ASN A N 1
ATOM 605 C CA . ASN A 1 84 ? -3.859 -9.840 9.926 1.00 95.31 84 ASN A CA 1
ATOM 606 C C . ASN A 1 84 ? -4.483 -9.599 8.543 1.00 95.31 84 ASN A C 1
ATOM 608 O O . ASN A 1 84 ? -5.317 -10.387 8.105 1.00 95.31 84 ASN A O 1
ATOM 612 N N . ALA A 1 85 ? -4.045 -8.561 7.827 1.00 96.31 85 ALA A N 1
ATOM 613 C CA . ALA A 1 85 ? -4.484 -8.274 6.463 1.00 96.31 85 ALA A CA 1
ATOM 614 C C . ALA A 1 85 ? -4.203 -9.452 5.517 1.00 96.31 85 ALA A C 1
ATOM 616 O O . ALA A 1 85 ? -5.072 -9.850 4.743 1.00 96.31 85 ALA A O 1
ATOM 617 N N . PHE A 1 86 ? -3.020 -10.066 5.619 1.00 96.12 86 PHE A N 1
ATOM 618 C CA . PHE A 1 86 ? -2.682 -11.268 4.857 1.00 96.12 86 PHE A CA 1
ATOM 619 C C . PHE A 1 86 ? -3.611 -12.444 5.188 1.00 96.12 86 PHE A C 1
ATOM 621 O O . PHE A 1 86 ? -4.085 -13.120 4.279 1.00 96.12 86 PHE A O 1
ATOM 628 N N . ALA A 1 87 ? -3.927 -12.666 6.466 1.00 94.75 87 ALA A N 1
ATOM 629 C CA . ALA A 1 87 ? -4.846 -13.726 6.881 1.00 94.75 87 ALA A CA 1
ATOM 630 C C . ALA A 1 87 ? -6.289 -13.501 6.386 1.00 94.75 87 ALA A C 1
ATOM 632 O O . ALA A 1 87 ? -7.004 -14.470 6.130 1.00 94.75 87 ALA A O 1
ATOM 633 N N . LEU A 1 88 ? -6.710 -12.242 6.225 1.00 95.12 88 LEU A N 1
ATOM 634 C CA . LEU A 1 88 ? -8.009 -11.872 5.650 1.00 95.12 88 LEU A CA 1
ATOM 635 C C . LEU A 1 88 ? -8.059 -12.028 4.120 1.00 95.12 88 LEU A C 1
ATOM 637 O O . LEU A 1 88 ? -9.146 -12.138 3.550 1.00 95.12 88 LEU A O 1
ATOM 641 N N . ALA A 1 89 ? -6.909 -12.023 3.443 1.00 95.56 89 ALA A N 1
ATOM 642 C CA . ALA A 1 89 ? -6.842 -12.092 1.990 1.00 95.56 89 ALA A CA 1
ATOM 643 C C . ALA A 1 89 ? -7.335 -13.449 1.447 1.00 95.56 89 ALA A C 1
ATOM 645 O O . ALA A 1 89 ? -7.010 -14.495 2.012 1.00 95.56 89 ALA A O 1
ATOM 646 N N . PRO A 1 90 ? -8.036 -13.479 0.297 1.00 94.19 90 PRO A N 1
ATOM 647 C CA . PRO A 1 90 ? -8.306 -14.723 -0.421 1.00 94.19 90 PRO A CA 1
ATOM 648 C C . PRO A 1 90 ? -7.008 -15.437 -0.824 1.00 94.19 90 PRO A C 1
ATOM 650 O O . PRO A 1 90 ? -6.020 -14.778 -1.150 1.00 94.19 90 PRO A O 1
ATOM 653 N N . GLN A 1 91 ? -7.027 -16.773 -0.908 1.00 92.12 91 GLN A N 1
ATOM 654 C CA . GLN A 1 91 ? -5.827 -17.580 -1.197 1.00 92.12 91 GLN A CA 1
ATOM 655 C C . GLN A 1 91 ? -5.065 -17.114 -2.448 1.00 92.12 91 GLN A C 1
ATOM 657 O O . GLN A 1 91 ? -3.850 -16.960 -2.411 1.00 92.12 91 GLN A O 1
ATOM 662 N N . GLY A 1 92 ? -5.770 -16.827 -3.547 1.00 91.69 92 GLY A N 1
ATOM 663 C CA . GLY A 1 92 ? -5.119 -16.358 -4.775 1.00 91.69 92 GLY A CA 1
ATOM 664 C C . GLY A 1 92 ? -4.392 -15.018 -4.605 1.00 91.69 92 GLY A C 1
ATOM 665 O O . GLY A 1 92 ? -3.360 -14.793 -5.235 1.00 91.69 92 GLY A O 1
ATOM 666 N N . PHE A 1 93 ? -4.891 -14.143 -3.725 1.00 94.88 93 PHE A N 1
ATOM 667 C CA . PHE A 1 93 ? -4.225 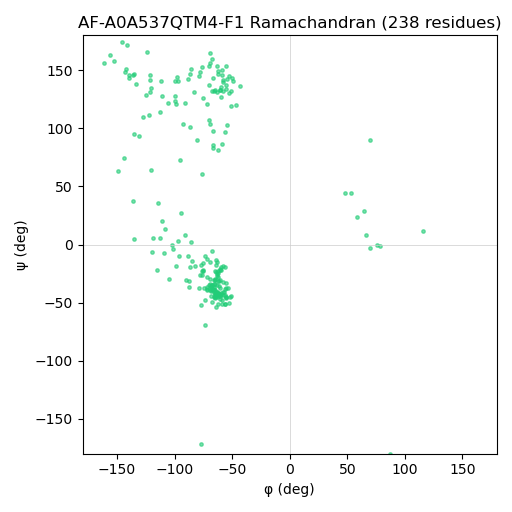-12.881 -3.415 1.00 94.88 93 PHE A CA 1
ATOM 668 C C . PHE A 1 93 ? -3.057 -13.078 -2.441 1.00 94.88 93 PHE A C 1
ATOM 670 O O . PHE A 1 93 ? -1.999 -12.490 -2.652 1.00 94.88 93 PHE A O 1
ATOM 677 N N . GLN A 1 94 ? -3.181 -13.977 -1.457 1.00 94.38 94 GLN A N 1
ATOM 678 C CA . GLN A 1 94 ? -2.052 -14.397 -0.615 1.00 94.38 94 GLN A CA 1
ATOM 679 C C . GLN A 1 94 ? -0.882 -14.914 -1.464 1.00 94.38 94 GLN A C 1
ATOM 681 O O . GLN A 1 94 ? 0.256 -14.480 -1.283 1.00 94.38 94 GLN A O 1
ATOM 686 N N . ASP A 1 95 ? -1.163 -15.770 -2.450 1.00 92.50 95 ASP A N 1
ATOM 687 C CA . ASP A 1 95 ? -0.154 -16.308 -3.368 1.00 92.50 95 ASP A CA 1
ATOM 688 C C . ASP A 1 95 ? 0.528 -15.209 -4.198 1.00 92.50 95 ASP A C 1
ATOM 690 O O . ASP A 1 95 ? 1.701 -15.341 -4.557 1.00 92.50 95 ASP A O 1
ATOM 694 N N . ARG A 1 96 ? -0.185 -14.119 -4.517 1.00 93.25 96 ARG A N 1
ATOM 695 C CA . ARG A 1 96 ? 0.390 -12.952 -5.202 1.00 93.25 96 ARG A CA 1
ATOM 696 C C . ARG A 1 96 ? 1.270 -12.139 -4.257 1.00 93.25 96 ARG A C 1
ATOM 698 O O . ARG A 1 96 ? 2.412 -11.862 -4.613 1.00 93.25 96 ARG A O 1
ATOM 705 N N . LEU A 1 97 ? 0.796 -11.838 -3.047 1.00 94.44 97 LEU A N 1
ATOM 706 C CA . LEU A 1 97 ? 1.577 -11.146 -2.014 1.00 94.44 97 LEU A CA 1
ATOM 707 C C . LEU A 1 97 ? 2.885 -11.896 -1.699 1.00 94.44 97 LEU A C 1
ATOM 709 O O . LEU A 1 97 ? 3.948 -11.292 -1.586 1.00 94.44 97 LEU A O 1
ATOM 713 N N . CYS A 1 98 ? 2.836 -13.227 -1.676 1.00 93.25 98 CYS A N 1
ATOM 714 C CA . CYS A 1 98 ? 3.994 -14.115 -1.545 1.00 93.25 98 CYS A CA 1
ATOM 715 C C . CYS A 1 98 ? 5.040 -14.010 -2.658 1.00 93.25 98 CYS A C 1
ATOM 717 O O . CYS A 1 98 ? 6.183 -14.438 -2.475 1.00 93.25 98 CYS A O 1
ATOM 719 N N . LYS A 1 99 ? 4.665 -13.507 -3.834 1.00 92.06 99 LYS A N 1
ATOM 720 C CA . LYS A 1 99 ? 5.551 -13.369 -4.997 1.00 92.06 99 LYS A CA 1
ATOM 721 C C . LYS A 1 99 ? 6.156 -11.974 -5.111 1.00 92.06 99 LYS A C 1
ATOM 723 O O . LYS A 1 99 ? 7.087 -11.806 -5.892 1.00 92.06 99 LYS A O 1
ATOM 728 N N . LEU A 1 100 ? 5.683 -11.013 -4.317 1.00 93.56 100 LEU A N 1
ATOM 729 C CA . LEU A 1 100 ? 6.277 -9.683 -4.252 1.00 93.56 100 LEU A CA 1
ATOM 730 C C . LEU A 1 100 ? 7.740 -9.788 -3.817 1.00 93.56 100 LEU A C 1
ATOM 732 O O . LEU A 1 100 ? 8.081 -10.534 -2.891 1.00 93.56 100 LEU A O 1
ATOM 736 N N . ALA A 1 101 ? 8.608 -9.042 -4.492 1.00 94.25 101 ALA A N 1
ATOM 737 C CA . ALA A 1 101 ? 10.025 -8.999 -4.170 1.00 94.25 101 ALA A CA 1
ATOM 738 C C . ALA A 1 101 ? 10.263 -8.244 -2.856 1.00 94.25 101 ALA A C 1
ATOM 740 O O . ALA A 1 101 ? 11.065 -8.692 -2.036 1.00 94.25 101 ALA A O 1
ATOM 741 N N . ALA A 1 102 ? 9.522 -7.157 -2.628 1.00 95.00 102 ALA A N 1
ATOM 742 C CA . ALA A 1 102 ? 9.469 -6.471 -1.344 1.00 95.00 102 ALA A CA 1
ATOM 743 C C . ALA A 1 102 ? 8.132 -5.745 -1.142 1.00 95.00 102 ALA A C 1
ATOM 745 O O . ALA A 1 102 ? 7.429 -5.409 -2.098 1.00 95.00 102 ALA A O 1
ATOM 746 N N . ILE A 1 103 ? 7.816 -5.500 0.127 1.00 96.62 103 ILE A N 1
ATOM 747 C CA . ILE A 1 103 ? 6.713 -4.645 0.566 1.00 96.62 103 ILE A CA 1
ATOM 748 C C . ILE A 1 103 ? 7.325 -3.542 1.421 1.00 96.62 103 ILE A C 1
ATOM 750 O O . ILE A 1 103 ? 8.102 -3.829 2.330 1.00 96.62 103 ILE A O 1
ATOM 754 N N . TYR A 1 104 ? 6.978 -2.291 1.166 1.00 97.44 104 TYR A N 1
ATOM 755 C CA . TYR A 1 104 ? 7.498 -1.159 1.919 1.00 97.44 104 TYR A CA 1
ATOM 756 C C . TYR A 1 104 ? 6.392 -0.540 2.774 1.00 97.44 104 TYR A C 1
ATOM 758 O O . TYR A 1 104 ? 5.325 -0.193 2.280 1.00 97.44 104 TYR A O 1
ATOM 766 N N . VAL A 1 105 ? 6.648 -0.369 4.066 1.00 97.50 105 VAL A N 1
ATOM 767 C CA . VAL A 1 105 ? 5.911 0.580 4.903 1.00 97.50 105 VAL A CA 1
ATOM 768 C C . VAL A 1 105 ? 6.630 1.914 4.746 1.00 97.50 105 VAL A C 1
ATOM 770 O O . VAL A 1 105 ? 7.726 2.108 5.280 1.00 97.50 105 VAL A O 1
ATOM 773 N N . ASN A 1 106 ? 6.058 2.789 3.926 1.00 96.50 106 ASN A N 1
ATOM 774 C CA . ASN A 1 106 ? 6.736 3.956 3.380 1.00 96.50 106 ASN A CA 1
ATOM 775 C C . ASN A 1 106 ? 6.258 5.233 4.070 1.00 96.50 106 ASN A C 1
ATOM 777 O O . ASN A 1 106 ? 5.071 5.531 4.114 1.00 96.50 106 ASN A O 1
ATOM 781 N N . GLY A 1 107 ? 7.184 5.959 4.676 1.00 89.94 107 GLY A N 1
ATOM 782 C CA . GLY A 1 107 ? 6.898 7.145 5.466 1.00 89.94 107 GLY A CA 1
ATOM 783 C C . GLY A 1 107 ? 6.586 8.388 4.626 1.00 89.94 107 GLY A C 1
ATOM 784 O O . GLY A 1 107 ? 6.459 8.297 3.411 1.00 89.94 107 GLY A O 1
ATOM 785 N N . PRO A 1 108 ? 6.481 9.562 5.263 1.00 89.25 108 PRO A N 1
ATOM 786 C CA . PRO A 1 108 ? 6.672 9.776 6.694 1.00 89.25 108 PRO A CA 1
ATOM 787 C C . PRO A 1 108 ? 5.545 9.167 7.539 1.00 89.25 108 PRO A C 1
ATOM 789 O O . PRO A 1 108 ? 4.413 9.009 7.097 1.00 89.25 108 PRO A O 1
ATOM 792 N N . THR A 1 109 ? 5.853 8.824 8.792 1.00 84.00 109 THR A N 1
ATOM 793 C CA . THR A 1 109 ? 4.825 8.456 9.783 1.00 84.00 109 THR A CA 1
ATOM 794 C C . THR A 1 109 ? 4.077 9.670 10.311 1.00 84.00 109 THR A C 1
ATOM 796 O O . THR A 1 109 ? 2.965 9.522 10.800 1.00 84.00 109 THR A O 1
ATOM 799 N N . ASN A 1 110 ? 4.678 10.857 10.236 1.00 87.50 110 ASN A N 1
ATOM 800 C CA . ASN A 1 110 ? 4.049 12.114 10.613 1.00 87.50 110 ASN A CA 1
ATOM 801 C C . ASN A 1 110 ? 3.554 12.811 9.347 1.00 87.50 110 ASN A C 1
ATOM 803 O O . ASN A 1 110 ? 4.340 13.085 8.445 1.00 87.50 110 ASN A O 1
ATOM 807 N N . CYS A 1 111 ? 2.265 13.110 9.305 1.00 90.69 111 CYS A N 1
ATOM 808 C CA . CYS A 1 111 ? 1.585 13.730 8.177 1.00 90.69 111 CYS A CA 1
ATOM 809 C C . CYS A 1 111 ? 0.529 14.704 8.718 1.00 90.69 111 CYS A C 1
ATOM 811 O O . CYS A 1 111 ? 0.011 14.501 9.819 1.00 90.69 111 CYS A O 1
ATOM 813 N N . ALA A 1 112 ? 0.265 15.793 7.991 1.00 89.81 112 ALA A N 1
ATOM 814 C CA . ALA A 1 112 ? -0.605 16.872 8.468 1.00 89.81 112 ALA A CA 1
ATOM 815 C C . ALA A 1 112 ? -2.078 16.665 8.083 1.00 89.81 112 ALA A C 1
ATOM 817 O O . ALA A 1 112 ? -2.970 17.071 8.825 1.00 89.81 112 ALA A O 1
ATOM 818 N N . GLY A 1 113 ? -2.333 16.015 6.947 1.00 89.25 113 GLY A N 1
ATOM 819 C CA . GLY A 1 113 ? -3.675 15.709 6.465 1.00 89.25 113 GLY A CA 1
ATOM 820 C C . GLY A 1 113 ? -3.742 14.379 5.726 1.00 89.25 113 GLY A C 1
ATOM 821 O O . GLY A 1 113 ? -2.722 13.737 5.480 1.00 89.25 113 GLY A O 1
ATOM 822 N N . PHE A 1 114 ? -4.960 13.980 5.353 1.00 92.00 114 PHE A N 1
ATOM 823 C CA . PHE A 1 114 ? -5.221 12.695 4.701 1.00 92.00 114 PHE A CA 1
ATOM 824 C C . PHE A 1 114 ? -4.338 12.468 3.467 1.00 92.00 114 PHE A C 1
ATOM 826 O O . PHE A 1 114 ? -3.658 11.449 3.401 1.00 92.00 114 PHE A O 1
ATOM 833 N N . SER A 1 115 ? -4.276 13.441 2.547 1.00 91.25 115 SER A N 1
ATOM 834 C CA . SER A 1 115 ? -3.464 13.346 1.322 1.00 91.25 115 SER A CA 1
ATOM 835 C C . SER A 1 115 ? -1.988 13.053 1.622 1.00 91.25 115 SER A C 1
ATOM 837 O O . SER A 1 115 ? -1.402 12.155 1.022 1.00 91.25 115 SER A O 1
ATOM 839 N N . ASP A 1 116 ? -1.401 13.748 2.599 1.00 90.50 116 ASP A N 1
ATOM 840 C CA . ASP A 1 116 ? -0.007 13.530 3.004 1.00 90.50 116 ASP A CA 1
ATOM 841 C C . ASP A 1 116 ? 0.188 12.153 3.656 1.00 90.50 116 ASP A C 1
ATOM 843 O O . ASP A 1 116 ? 1.227 11.518 3.490 1.00 90.50 116 ASP A O 1
ATOM 847 N N . CYS A 1 117 ? -0.816 11.680 4.402 1.00 93.00 117 CYS A N 1
ATOM 848 C CA . CYS A 1 117 ? -0.779 10.398 5.104 1.00 93.00 117 CYS A CA 1
ATOM 849 C C . CYS A 1 117 ? -0.949 9.181 4.193 1.00 93.00 117 CYS A C 1
ATOM 851 O O . CYS A 1 117 ? -0.687 8.071 4.648 1.00 93.00 117 CYS A O 1
ATOM 853 N N . VAL A 1 118 ? -1.428 9.354 2.959 1.00 93.19 118 VAL A N 1
ATOM 854 C CA . VAL A 1 118 ? -1.650 8.246 2.013 1.00 93.19 118 VAL A CA 1
ATOM 855 C C . VAL A 1 118 ? -0.749 8.328 0.783 1.00 93.19 118 VAL A C 1
ATOM 857 O O . VAL A 1 118 ? -0.470 7.296 0.174 1.00 93.19 118 VAL A O 1
ATOM 860 N N . GLY A 1 119 ? -0.226 9.517 0.464 1.00 90.75 119 GLY A N 1
ATOM 861 C CA . GLY A 1 119 ? 0.516 9.807 -0.769 1.00 90.75 119 GLY A C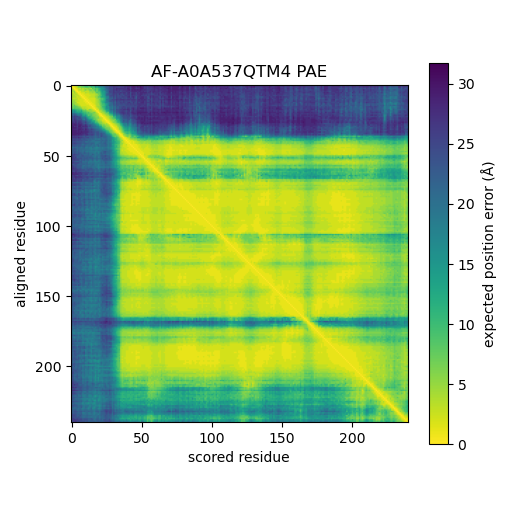A 1
ATOM 862 C C . GLY A 1 119 ? 1.877 9.122 -0.920 1.00 90.75 119 GLY A C 1
ATOM 863 O O . GLY A 1 119 ? 2.491 9.225 -1.975 1.00 90.75 119 GLY A O 1
ATOM 864 N N . ALA A 1 120 ? 2.353 8.409 0.102 1.00 93.50 120 ALA A N 1
ATOM 865 C CA . ALA A 1 120 ? 3.573 7.601 0.023 1.00 93.50 120 ALA A CA 1
ATOM 866 C C . ALA A 1 120 ? 3.320 6.145 -0.416 1.00 93.50 120 ALA A C 1
ATOM 868 O O . ALA A 1 120 ? 4.232 5.318 -0.344 1.00 93.50 120 ALA A O 1
ATOM 869 N N . SER A 1 121 ? 2.095 5.814 -0.826 1.00 94.94 121 SER A N 1
ATOM 870 C CA . SER A 1 121 ? 1.753 4.488 -1.345 1.00 94.94 121 SER A CA 1
ATOM 871 C C . SER A 1 121 ? 2.002 4.428 -2.854 1.00 94.94 121 SER A C 1
ATOM 873 O O . SER A 1 121 ? 1.811 5.425 -3.550 1.00 94.94 121 SER A O 1
ATOM 875 N N . TRP A 1 122 ? 2.490 3.292 -3.343 1.00 94.25 122 TRP A N 1
ATOM 876 C CA . TRP A 1 122 ? 2.711 3.051 -4.770 1.00 94.25 122 TRP A CA 1
ATOM 877 C C . TRP A 1 122 ? 2.831 1.555 -5.063 1.00 94.25 122 TRP A C 1
ATOM 879 O O . TRP A 1 122 ? 3.242 0.762 -4.214 1.00 94.25 122 TRP A O 1
ATOM 889 N N . GLY A 1 123 ? 2.548 1.168 -6.303 1.00 93.44 123 GLY A N 1
ATOM 890 C CA . GLY A 1 123 ? 2.791 -0.171 -6.819 1.00 93.44 123 GLY A CA 1
ATOM 891 C C . GLY A 1 123 ? 3.633 -0.112 -8.077 1.00 93.44 123 GLY A C 1
ATOM 892 O O . GLY A 1 123 ? 3.295 0.603 -9.014 1.00 93.44 123 GLY A O 1
ATOM 893 N N . TYR A 1 124 ? 4.713 -0.886 -8.105 1.00 90.81 124 TYR A N 1
ATOM 894 C CA . TYR A 1 124 ? 5.730 -0.799 -9.142 1.00 90.81 124 TYR A CA 1
ATOM 895 C C . TYR A 1 124 ? 6.156 -2.176 -9.646 1.00 90.81 124 TYR A C 1
ATOM 897 O O . TYR A 1 124 ? 6.228 -3.161 -8.902 1.00 90.81 124 TYR A O 1
ATOM 905 N N . ARG A 1 125 ? 6.486 -2.241 -10.935 1.00 89.81 125 ARG A N 1
ATOM 906 C CA . ARG A 1 125 ? 6.965 -3.448 -11.608 1.00 89.81 125 ARG A CA 1
ATOM 907 C C . ARG A 1 125 ? 8.263 -3.123 -12.333 1.00 89.81 125 ARG A C 1
ATOM 909 O O . ARG A 1 125 ? 8.243 -2.443 -13.348 1.00 89.81 125 ARG A O 1
ATOM 916 N N . ALA A 1 126 ? 9.388 -3.637 -11.848 1.00 87.06 126 ALA A N 1
ATOM 917 C CA . ALA A 1 126 ? 10.688 -3.342 -12.444 1.00 87.06 126 ALA A CA 1
ATOM 918 C C . ALA A 1 126 ? 10.807 -3.917 -13.856 1.00 87.06 126 ALA A C 1
ATOM 920 O O . ALA A 1 126 ? 10.538 -5.100 -14.087 1.00 87.06 126 ALA A O 1
ATOM 921 N N . TRP A 1 127 ? 11.263 -3.105 -14.810 1.00 83.56 127 TRP A N 1
ATOM 922 C CA . TRP A 1 127 ? 11.275 -3.531 -16.206 1.00 83.56 127 TRP A CA 1
ATOM 923 C C . TRP A 1 127 ? 12.326 -4.593 -16.506 1.00 83.56 127 TRP A C 1
ATOM 925 O O . TRP A 1 127 ? 12.056 -5.530 -17.254 1.00 83.56 127 TRP A O 1
ATOM 935 N N . ARG A 1 128 ? 13.516 -4.513 -15.911 1.00 85.00 128 ARG A N 1
ATOM 936 C CA . ARG A 1 128 ? 14.568 -5.491 -16.205 1.00 85.00 128 ARG A CA 1
ATOM 937 C C . ARG A 1 128 ? 14.323 -6.814 -15.491 1.00 85.00 128 ARG A C 1
ATOM 939 O O . ARG A 1 128 ? 14.350 -7.868 -16.118 1.00 85.00 128 ARG A O 1
ATOM 946 N N . THR A 1 129 ? 14.104 -6.754 -14.182 1.00 88.19 129 THR A N 1
ATOM 947 C CA . THR A 1 129 ? 13.971 -7.952 -13.341 1.00 88.19 129 THR A CA 1
ATOM 948 C C . THR A 1 129 ? 12.575 -8.552 -13.375 1.00 88.19 129 THR A C 1
ATOM 950 O O . THR A 1 129 ? 12.417 -9.712 -13.011 1.00 88.19 129 THR A O 1
ATOM 953 N N . ARG A 1 130 ? 11.566 -7.784 -13.814 1.00 87.19 130 ARG A N 1
ATOM 954 C CA . ARG A 1 130 ? 10.148 -8.156 -13.720 1.00 87.19 130 ARG A CA 1
ATOM 955 C C . ARG A 1 130 ? 9.711 -8.419 -12.278 1.00 87.19 130 ARG A C 1
ATOM 957 O O . ARG A 1 130 ? 8.746 -9.136 -12.052 1.00 87.19 130 ARG A O 1
ATOM 964 N N . ASN A 1 131 ? 10.405 -7.854 -11.297 1.00 91.06 131 ASN A N 1
ATOM 965 C CA . ASN A 1 131 ? 10.004 -7.964 -9.903 1.00 91.06 131 ASN A CA 1
ATOM 966 C C . ASN A 1 131 ? 8.865 -6.993 -9.589 1.00 91.06 131 ASN A C 1
ATOM 968 O O . ASN A 1 131 ? 8.830 -5.877 -10.109 1.00 91.06 131 ASN A O 1
ATOM 972 N N . GLU A 1 132 ? 7.957 -7.418 -8.714 1.00 92.25 132 GLU A N 1
ATOM 973 C CA . GLU A 1 132 ? 6.883 -6.578 -8.183 1.00 92.25 132 GLU A CA 1
ATOM 974 C C . GLU A 1 132 ? 7.225 -6.049 -6.811 1.00 92.25 132 GLU A C 1
ATOM 976 O O . GLU A 1 132 ? 7.735 -6.776 -5.952 1.00 92.25 132 GLU A O 1
ATOM 981 N N . TYR A 1 133 ? 6.850 -4.800 -6.606 1.00 94.06 133 TYR A N 1
ATOM 982 C CA . TYR A 1 133 ? 7.076 -4.070 -5.385 1.00 94.06 133 TYR A CA 1
ATOM 983 C C . TYR A 1 133 ? 5.843 -3.244 -5.080 1.00 94.06 133 TYR A C 1
ATOM 985 O O . TYR A 1 133 ? 5.210 -2.700 -5.984 1.00 94.06 133 TYR A O 1
ATOM 993 N N . VAL A 1 134 ? 5.519 -3.134 -3.803 1.00 96.50 134 VAL A N 1
ATOM 994 C CA . VAL A 1 134 ? 4.449 -2.251 -3.347 1.00 96.50 134 VAL A CA 1
ATOM 995 C C . VAL A 1 134 ? 4.911 -1.507 -2.113 1.00 96.50 134 VAL A C 1
ATOM 997 O O . VAL A 1 134 ? 5.635 -2.058 -1.282 1.00 96.50 134 VAL A O 1
ATOM 1000 N N . ALA A 1 135 ? 4.468 -0.273 -1.975 1.00 96.88 135 ALA A N 1
ATOM 1001 C CA . ALA A 1 135 ? 4.595 0.522 -0.779 1.00 96.88 135 ALA A CA 1
ATOM 1002 C C . ALA A 1 135 ? 3.214 0.923 -0.291 1.00 96.88 135 ALA A C 1
ATOM 1004 O O . ALA A 1 135 ? 2.400 1.403 -1.068 1.00 96.88 135 ALA A O 1
ATOM 1005 N N . ILE A 1 136 ? 2.979 0.783 1.007 1.00 97.50 136 ILE A N 1
ATOM 1006 C CA . ILE A 1 136 ? 1.812 1.345 1.682 1.00 97.50 136 ILE A CA 1
ATOM 1007 C C . ILE A 1 136 ? 2.281 2.448 2.622 1.00 97.50 136 ILE A C 1
ATOM 1009 O O . ILE A 1 136 ? 3.321 2.311 3.277 1.00 97.50 136 ILE A O 1
ATOM 1013 N N . SER A 1 137 ? 1.533 3.545 2.702 1.00 97.12 137 SER A N 1
ATOM 1014 C CA . SER A 1 137 ? 1.958 4.661 3.536 1.00 97.12 137 SER A CA 1
ATOM 1015 C C . SER A 1 137 ? 1.917 4.320 5.029 1.00 97.12 137 SER A C 1
ATOM 1017 O O . SER A 1 137 ? 0.915 3.848 5.569 1.00 97.12 137 SER A O 1
ATOM 1019 N N . ALA A 1 138 ? 3.002 4.631 5.733 1.00 97.25 138 ALA A N 1
ATOM 1020 C CA . ALA A 1 138 ? 3.090 4.525 7.182 1.00 97.25 138 ALA A CA 1
ATOM 1021 C C . ALA A 1 138 ? 2.132 5.501 7.893 1.00 97.25 138 ALA A C 1
ATOM 1023 O O . ALA A 1 138 ? 1.755 5.261 9.044 1.00 97.25 138 ALA A O 1
ATOM 1024 N N . GLY A 1 139 ? 1.719 6.579 7.213 1.00 96.06 139 GLY A N 1
ATOM 1025 C CA . GLY A 1 139 ? 0.757 7.560 7.714 1.00 96.06 139 GLY A CA 1
ATOM 1026 C C . GLY A 1 139 ? -0.628 6.970 7.997 1.00 96.06 139 GLY A C 1
ATOM 1027 O O . GLY A 1 139 ? -1.332 7.477 8.870 1.00 96.06 139 GLY A O 1
ATOM 1028 N N . LEU A 1 140 ? -0.984 5.838 7.371 1.00 96.12 140 LEU A N 1
ATOM 1029 C CA . LEU A 1 140 ? -2.252 5.134 7.612 1.00 96.12 140 LEU A CA 1
ATOM 1030 C C . LEU A 1 140 ? -2.483 4.824 9.100 1.00 96.12 140 LEU A C 1
ATOM 1032 O O . LEU A 1 140 ? -3.599 4.969 9.591 1.00 96.12 140 LEU A O 1
ATOM 1036 N N . TRP A 1 141 ? -1.431 4.480 9.852 1.00 96.25 141 TRP A N 1
ATOM 1037 C CA . TRP A 1 141 ? -1.517 4.163 11.288 1.00 96.25 141 TRP A CA 1
ATOM 1038 C C . TRP A 1 141 ? -1.733 5.391 12.186 1.00 96.25 141 TRP A C 1
ATOM 1040 O O . TRP A 1 141 ? -1.969 5.244 13.389 1.00 96.25 141 TRP A O 1
ATOM 1050 N N . LYS A 1 142 ? -1.628 6.608 11.643 1.00 94.62 142 LYS A N 1
ATOM 1051 C CA . LYS A 1 142 ? -1.883 7.855 12.382 1.00 94.62 142 LYS A CA 1
ATOM 1052 C C . LYS A 1 142 ? -3.268 8.426 12.144 1.00 94.62 142 LYS A C 1
ATOM 1054 O O . LYS A 1 142 ? -3.725 9.220 12.966 1.00 94.62 142 LYS A O 1
ATOM 1059 N N . LEU A 1 143 ? -3.930 8.010 11.071 1.00 94.69 143 LEU A N 1
ATOM 1060 C CA . LEU A 1 143 ? -5.271 8.467 10.752 1.00 94.69 143 LEU A CA 1
ATOM 1061 C C . LEU A 1 143 ? -6.274 8.052 11.839 1.00 94.69 143 LEU A C 1
ATOM 1063 O O . LEU A 1 143 ? -6.091 7.074 12.578 1.00 94.69 143 LEU A O 1
ATOM 1067 N N . LYS A 1 144 ? -7.341 8.841 11.951 1.00 95.12 144 LYS A N 1
ATOM 1068 C CA . LYS A 1 144 ? -8.468 8.637 12.864 1.00 95.12 144 LYS A CA 1
ATOM 1069 C C . LYS A 1 144 ? -9.752 8.971 12.130 1.00 95.12 144 LYS A C 1
ATOM 1071 O O . LYS A 1 144 ? -9.761 9.851 11.275 1.00 95.12 144 LYS A O 1
ATOM 1076 N N . CYS A 1 145 ? -10.818 8.247 12.447 1.00 95.06 145 CYS A N 1
ATOM 1077 C CA . CYS A 1 145 ? -12.139 8.601 11.942 1.00 95.06 145 CYS A CA 1
ATOM 1078 C C . CYS A 1 145 ? -12.603 9.908 12.608 1.00 95.06 145 CYS A C 1
ATOM 1080 O O . CYS A 1 145 ? -12.055 10.316 13.635 1.00 95.06 145 CYS A O 1
ATOM 1082 N N . GLY A 1 146 ? -13.635 10.555 12.059 1.00 89.88 146 GLY A N 1
ATOM 1083 C CA . GLY A 1 146 ? -14.161 11.816 12.605 1.00 89.88 146 GLY A CA 1
ATOM 1084 C C . GLY A 1 146 ? -14.666 11.728 14.054 1.00 89.88 146 GLY A C 1
ATOM 1085 O O . GLY A 1 146 ? -14.738 12.740 14.743 1.00 89.88 146 GLY A O 1
ATOM 1086 N N . ASP A 1 147 ? -14.963 10.522 14.544 1.00 91.56 147 ASP A N 1
ATOM 1087 C CA . ASP A 1 147 ? -15.332 10.239 15.937 1.00 91.56 147 ASP A CA 1
ATOM 1088 C C . ASP A 1 147 ? -14.121 10.020 16.872 1.00 91.56 147 ASP A C 1
ATOM 1090 O O . ASP A 1 147 ? -14.290 9.712 18.052 1.00 91.56 147 ASP A O 1
ATOM 1094 N N . GLY A 1 148 ? -12.894 10.147 16.357 1.00 92.50 148 GLY A N 1
ATOM 1095 C CA . GLY A 1 148 ? -11.645 9.903 17.081 1.00 92.50 148 GLY A CA 1
ATOM 1096 C C . GLY A 1 148 ? -11.276 8.423 17.241 1.00 92.50 148 GLY A C 1
ATOM 1097 O O . GLY A 1 148 ? -10.218 8.114 17.800 1.00 92.50 148 GLY A O 1
ATOM 1098 N N . SER A 1 149 ? -12.103 7.493 16.753 1.00 92.38 149 SER A N 1
ATOM 1099 C CA . SER A 1 149 ? -11.800 6.062 16.802 1.00 92.38 149 SER A CA 1
ATOM 1100 C C . SER A 1 149 ? -10.608 5.704 15.895 1.00 92.38 149 SER A C 1
ATOM 1102 O O . SER A 1 149 ? -10.238 6.486 15.007 1.00 92.38 149 SER A O 1
ATOM 1104 N N . PRO A 1 150 ? -9.941 4.546 16.119 1.00 91.69 150 PRO A N 1
ATOM 1105 C CA . PRO A 1 150 ? -8.949 4.039 15.175 1.00 91.69 150 PRO A CA 1
ATOM 1106 C C . PRO A 1 150 ? -9.518 4.039 13.761 1.00 91.69 150 PRO A C 1
ATOM 1108 O O . PRO A 1 150 ? -10.695 3.729 13.586 1.00 91.69 150 PRO A O 1
ATOM 1111 N N . TYR A 1 151 ? -8.697 4.400 12.777 1.00 95.50 151 TYR A N 1
ATOM 1112 C CA . TYR A 1 151 ? -9.166 4.525 11.406 1.00 95.50 151 TYR A CA 1
ATOM 1113 C C . TYR A 1 151 ? -9.770 3.212 10.900 1.00 95.50 151 TYR A C 1
ATOM 1115 O O . TYR A 1 151 ? -9.274 2.126 11.203 1.00 95.50 151 TYR A O 1
ATOM 1123 N N . LYS A 1 152 ? -10.869 3.311 10.157 1.00 95.94 152 LYS A N 1
ATOM 1124 C CA . LYS A 1 152 ? -11.606 2.164 9.623 1.00 95.94 152 LYS A CA 1
ATOM 1125 C C . LYS A 1 152 ? -11.725 2.285 8.117 1.00 95.94 152 LYS A C 1
ATOM 1127 O O . LYS A 1 152 ? -11.509 3.357 7.551 1.00 95.94 152 LYS A O 1
ATOM 1132 N N . TYR A 1 153 ? -12.097 1.179 7.491 1.00 96.88 153 TYR A N 1
ATOM 1133 C CA . TYR A 1 153 ? -12.178 1.083 6.045 1.00 96.88 153 TYR A CA 1
ATOM 1134 C C . TYR A 1 153 ? -13.143 2.111 5.433 1.00 96.88 153 TYR A C 1
ATOM 1136 O O . TYR A 1 153 ? -12.739 2.854 4.543 1.00 96.88 153 TYR A O 1
ATOM 1144 N N . HIS A 1 154 ? -14.361 2.264 5.963 1.00 97.12 154 HIS A N 1
ATOM 1145 C CA . HIS A 1 154 ? -15.314 3.240 5.411 1.00 97.12 154 HIS A CA 1
ATOM 1146 C C . HIS A 1 154 ? -14.849 4.702 5.561 1.00 97.12 154 HIS A C 1
ATOM 1148 O O . HIS A 1 154 ? -15.183 5.539 4.721 1.00 97.12 154 HIS A O 1
ATOM 1154 N N . CYS A 1 155 ? -14.088 5.026 6.616 1.00 96.69 155 CYS A N 1
ATOM 1155 C CA . CYS A 1 155 ? -13.522 6.366 6.805 1.00 96.69 155 CYS A CA 1
ATOM 1156 C C . CYS A 1 155 ? -12.503 6.661 5.699 1.00 96.69 155 CYS A C 1
ATOM 1158 O O . CYS A 1 155 ? -12.583 7.704 5.059 1.00 96.69 155 CYS A O 1
ATOM 1160 N N . PHE A 1 156 ? -11.621 5.699 5.409 1.00 96.44 156 PHE A N 1
ATOM 1161 C CA . PHE A 1 156 ? -10.680 5.797 4.295 1.00 96.44 156 PHE A CA 1
ATOM 1162 C C . PHE A 1 156 ? -11.375 5.933 2.947 1.00 96.44 156 PHE A C 1
ATOM 1164 O O . PHE A 1 156 ? -11.011 6.812 2.175 1.00 96.44 156 PHE A O 1
ATOM 1171 N N . GLU A 1 157 ? -12.383 5.107 2.656 1.00 96.12 157 GLU A N 1
ATOM 1172 C CA . GLU A 1 157 ? -13.115 5.218 1.389 1.00 96.12 157 GLU A CA 1
ATOM 1173 C C . GLU A 1 157 ? -13.786 6.588 1.242 1.00 96.12 157 GLU A C 1
ATOM 1175 O O . GLU A 1 157 ? -13.806 7.155 0.149 1.00 96.12 157 GLU A O 1
ATOM 1180 N N . SER A 1 158 ? -14.301 7.143 2.342 1.00 95.31 158 SER A N 1
ATOM 1181 C CA . SER A 1 158 ? -14.919 8.470 2.353 1.00 95.31 158 SER A CA 1
ATOM 1182 C C . SER A 1 158 ? -13.893 9.564 2.094 1.00 95.31 158 SER A C 1
ATOM 1184 O O . SER A 1 158 ? -14.098 10.393 1.209 1.00 95.31 158 SER A O 1
ATOM 1186 N N . ASP A 1 159 ? -12.771 9.553 2.810 1.00 94.44 159 ASP A N 1
ATOM 1187 C CA . ASP A 1 159 ? -11.720 10.559 2.658 1.00 94.44 159 ASP A CA 1
ATOM 1188 C C . ASP A 1 159 ? -11.043 10.468 1.284 1.00 94.44 159 ASP A C 1
ATOM 1190 O O . ASP A 1 159 ? -10.804 11.495 0.649 1.00 94.44 159 ASP A O 1
ATOM 1194 N N . LEU A 1 160 ? -10.827 9.256 0.762 1.00 93.56 160 LEU A N 1
ATOM 1195 C CA . LEU A 1 160 ? -10.300 9.036 -0.585 1.00 93.56 160 LEU A CA 1
ATOM 1196 C C . LEU A 1 160 ? -11.265 9.542 -1.660 1.00 93.56 160 LEU A C 1
ATOM 1198 O O . LEU A 1 160 ? -10.846 10.228 -2.591 1.00 93.56 160 LEU A O 1
ATOM 1202 N N . LEU A 1 161 ? -12.561 9.243 -1.532 1.00 91.44 161 LEU A N 1
ATOM 1203 C CA . LEU A 1 161 ? -13.573 9.762 -2.451 1.00 91.44 161 LEU A CA 1
ATOM 1204 C C . LEU A 1 161 ? -13.598 11.290 -2.427 1.00 91.44 161 LEU A C 1
ATOM 1206 O O . LEU A 1 161 ? -13.655 11.920 -3.480 1.00 91.44 161 LEU A O 1
ATOM 1210 N N . ASN A 1 162 ? -13.529 11.887 -1.241 1.00 90.69 162 ASN A N 1
ATOM 1211 C CA . ASN A 1 162 ? -13.545 13.335 -1.101 1.00 90.69 162 ASN A CA 1
ATOM 1212 C C . ASN A 1 162 ? -12.273 13.980 -1.645 1.00 90.69 162 ASN A C 1
ATOM 1214 O O . ASN A 1 162 ? -12.385 15.008 -2.298 1.00 90.69 162 ASN A O 1
ATOM 1218 N N . LEU A 1 163 ? -11.104 13.350 -1.502 1.00 89.25 163 LEU A N 1
ATOM 1219 C CA . LEU A 1 163 ? -9.866 13.798 -2.145 1.00 89.25 163 LEU A CA 1
ATOM 1220 C C . LEU A 1 163 ? -9.992 13.809 -3.677 1.00 89.25 163 LEU A C 1
ATOM 1222 O O . LEU A 1 163 ? -9.574 14.761 -4.330 1.00 89.25 163 LEU A O 1
ATOM 1226 N N . VAL A 1 164 ? -10.601 12.773 -4.260 1.00 86.50 164 VAL A N 1
ATOM 1227 C CA . VAL A 1 164 ? -10.822 12.687 -5.716 1.00 86.50 164 VAL A CA 1
ATOM 1228 C C . VAL A 1 164 ? -11.863 13.705 -6.195 1.00 86.50 164 VAL A C 1
ATOM 1230 O O . VAL A 1 164 ? -11.764 14.217 -7.310 1.00 86.50 164 VAL A O 1
ATOM 1233 N N . LEU A 1 165 ? -12.869 14.000 -5.370 1.00 86.62 165 LEU A N 1
ATOM 1234 C CA . LEU A 1 165 ? -13.930 14.952 -5.694 1.00 86.62 165 LEU A CA 1
ATOM 1235 C C . LEU A 1 165 ? -13.608 16.401 -5.302 1.00 86.62 165 LEU A C 1
ATOM 1237 O O . LEU A 1 165 ? -14.358 17.283 -5.715 1.00 86.62 165 LEU A O 1
ATOM 1241 N N . ASP A 1 166 ? -12.537 16.664 -4.551 1.00 81.19 166 ASP A N 1
ATOM 1242 C CA . ASP A 1 166 ? -12.156 17.998 -4.059 1.00 81.19 166 ASP A CA 1
ATOM 1243 C C . ASP A 1 166 ? -12.109 19.060 -5.177 1.00 81.19 166 ASP A C 1
ATOM 1245 O O . ASP A 1 166 ? -12.755 20.101 -5.035 1.00 81.19 166 ASP A O 1
ATOM 1249 N N . PRO A 1 167 ? -11.533 18.788 -6.371 1.00 69.38 167 PRO A N 1
ATOM 1250 C CA . PRO A 1 167 ? -11.545 19.754 -7.475 1.00 69.38 167 PRO A CA 1
ATOM 1251 C C . PRO A 1 167 ? -12.947 20.078 -8.023 1.00 69.38 167 PRO A C 1
ATOM 1253 O O . PRO A 1 167 ? -13.104 21.010 -8.812 1.00 69.38 167 PRO A O 1
ATOM 1256 N N . LEU A 1 168 ? -13.961 19.286 -7.664 1.00 64.38 168 LEU A N 1
ATOM 1257 C CA . LEU A 1 168 ? -15.327 19.354 -8.183 1.00 64.38 168 LEU A CA 1
ATOM 1258 C C . LEU A 1 168 ? -16.342 19.882 -7.157 1.00 64.38 168 LEU A C 1
ATOM 1260 O O . LEU A 1 168 ? -17.502 20.088 -7.525 1.00 64.38 168 LEU A O 1
ATOM 1264 N N . GLN A 1 169 ? -15.967 20.085 -5.887 1.00 61.59 169 GLN A N 1
ATOM 1265 C CA . GLN A 1 169 ? -16.939 20.347 -4.821 1.00 61.59 169 GLN A CA 1
ATOM 1266 C C . GLN A 1 169 ? -16.875 21.764 -4.232 1.00 61.59 169 GLN A C 1
ATOM 1268 O O . GLN A 1 169 ? -15.980 22.122 -3.482 1.00 61.59 169 GLN A O 1
ATOM 1273 N N . ALA A 1 170 ? -17.956 22.519 -4.457 1.00 62.78 170 ALA A N 1
ATOM 1274 C CA . ALA A 1 170 ? -18.442 23.574 -3.557 1.00 62.78 170 ALA A CA 1
ATOM 1275 C C . ALA A 1 170 ? -19.534 23.031 -2.602 1.00 62.78 170 ALA A C 1
ATOM 1277 O O . ALA A 1 170 ? -20.463 23.749 -2.227 1.00 62.78 170 ALA A O 1
ATOM 1278 N N . ASN A 1 171 ? -19.505 21.729 -2.295 1.00 65.31 171 ASN A N 1
ATOM 1279 C CA . ASN A 1 171 ? -20.608 21.040 -1.630 1.00 65.31 171 ASN A CA 1
ATOM 1280 C C . ASN A 1 171 ? -20.429 21.081 -0.098 1.00 65.31 171 ASN A C 1
ATOM 1282 O O . ASN A 1 171 ? -19.422 20.579 0.396 1.00 65.31 171 ASN A O 1
ATOM 1286 N N . PRO A 1 172 ? -21.381 21.636 0.676 1.00 72.50 172 PRO A N 1
ATOM 1287 C CA . PRO A 1 172 ? -21.247 21.752 2.133 1.00 72.50 172 PRO A CA 1
ATOM 1288 C C . PRO A 1 172 ? -21.305 20.408 2.876 1.00 72.50 172 PRO A C 1
ATOM 1290 O O . PRO A 1 172 ? -20.950 20.348 4.051 1.00 72.50 172 PRO A O 1
ATOM 1293 N N . THR A 1 173 ? -21.761 19.336 2.222 1.00 84.19 173 THR A N 1
ATOM 1294 C CA . THR A 1 173 ? -21.835 17.985 2.798 1.00 84.19 173 THR A CA 1
ATOM 1295 C C . THR A 1 173 ? -21.205 16.975 1.839 1.00 84.19 173 THR A C 1
ATOM 1297 O O . THR A 1 173 ? -21.898 16.491 0.934 1.00 84.19 173 THR A O 1
ATOM 1300 N N . PRO A 1 174 ? -19.906 16.669 1.994 1.00 85.56 174 PRO A N 1
ATOM 1301 C CA . PRO A 1 174 ? -19.238 15.689 1.149 1.00 85.56 174 PRO A CA 1
ATOM 1302 C C . PRO A 1 174 ? -19.871 14.297 1.311 1.00 85.56 174 PRO A C 1
ATOM 1304 O O . PRO A 1 174 ? -20.330 13.959 2.408 1.00 85.56 174 PRO A O 1
ATOM 1307 N N . PRO A 1 175 ? -19.917 13.472 0.248 1.00 90.06 175 PRO A N 1
ATOM 1308 C CA . PRO A 1 175 ? -20.395 12.098 0.347 1.00 90.06 175 PRO A CA 1
ATOM 1309 C C . PRO A 1 175 ? -19.563 11.293 1.355 1.00 90.06 175 PRO A C 1
ATOM 1311 O O . PRO A 1 175 ? -18.360 11.497 1.502 1.00 90.06 175 PRO A O 1
ATOM 1314 N N . GLN A 1 176 ? -20.227 10.368 2.047 1.00 92.88 176 GLN A N 1
ATOM 1315 C CA . GLN A 1 176 ? -19.622 9.490 3.048 1.00 92.88 176 GLN A CA 1
ATOM 1316 C C . GLN A 1 176 ? -20.096 8.056 2.815 1.00 92.88 176 GLN A C 1
ATOM 1318 O O . GLN A 1 176 ? -21.280 7.821 2.550 1.00 92.88 176 GLN A O 1
ATOM 1323 N N . TYR A 1 177 ? -19.182 7.102 2.939 1.00 94.94 177 TYR A N 1
ATOM 1324 C CA . TYR A 1 177 ? -19.507 5.686 3.015 1.00 94.94 177 TYR A CA 1
ATOM 1325 C C . TYR A 1 177 ? -19.997 5.334 4.417 1.00 94.94 177 TYR A C 1
ATOM 1327 O O . TYR A 1 177 ? -19.580 5.907 5.422 1.00 94.94 177 TYR A O 1
ATOM 1335 N N . THR A 1 178 ? -20.888 4.353 4.492 1.00 95.06 178 THR A N 1
ATOM 1336 C CA . THR A 1 178 ? -21.351 3.785 5.758 1.00 95.06 178 THR A CA 1
ATOM 1337 C C . THR A 1 178 ? -20.565 2.522 6.077 1.00 95.06 178 THR A C 1
ATOM 1339 O O . THR A 1 178 ? -20.340 1.705 5.184 1.00 95.06 178 THR A O 1
ATOM 1342 N N . ALA A 1 179 ? -20.224 2.319 7.349 1.00 95.88 179 ALA A N 1
ATOM 1343 C CA . ALA A 1 179 ? -19.631 1.071 7.822 1.00 95.88 179 ALA A CA 1
ATOM 1344 C C . ALA A 1 179 ? -20.462 -0.150 7.385 1.00 95.88 179 ALA A C 1
ATOM 1346 O O . ALA A 1 179 ? -21.682 -0.171 7.558 1.00 95.88 179 ALA A O 1
ATOM 1347 N N . ALA A 1 180 ? -19.804 -1.177 6.842 1.00 91.19 180 ALA A N 1
ATOM 1348 C CA . ALA A 1 180 ? -20.481 -2.387 6.379 1.00 91.19 180 ALA A CA 1
ATOM 1349 C C . ALA A 1 180 ? -20.946 -3.273 7.552 1.00 91.19 180 ALA A C 1
ATOM 1351 O O . ALA A 1 180 ? -22.135 -3.424 7.815 1.00 91.19 180 ALA A O 1
ATOM 1352 N N . ASN A 1 181 ? -20.000 -3.884 8.263 1.00 94.12 181 ASN A N 1
ATOM 1353 C CA . ASN A 1 181 ? -20.204 -4.606 9.521 1.00 94.12 181 ASN A CA 1
ATOM 1354 C C . ASN A 1 181 ? -18.873 -4.629 10.287 1.00 94.12 181 ASN A C 1
ATOM 1356 O O . ASN A 1 181 ? -17.828 -4.417 9.682 1.00 94.12 181 ASN A O 1
ATOM 1360 N N . SER A 1 182 ? -18.879 -4.923 11.587 1.00 89.94 182 SER A N 1
ATOM 1361 C CA . SER A 1 182 ? -17.662 -4.869 12.417 1.00 89.94 182 SER A CA 1
ATOM 1362 C C . SER A 1 182 ? -16.550 -5.839 11.991 1.00 89.94 182 SER A C 1
ATOM 1364 O O . SER A 1 182 ? -15.378 -5.581 12.262 1.00 89.94 182 SER A O 1
ATOM 1366 N N . GLY A 1 183 ? -16.893 -6.940 11.316 1.00 90.25 183 GLY A N 1
ATOM 1367 C CA . GLY A 1 183 ? -15.921 -7.898 10.786 1.00 90.25 183 GLY A CA 1
ATOM 1368 C C . GLY A 1 183 ? -15.216 -7.419 9.514 1.00 90.25 183 GLY A C 1
ATOM 1369 O O . GLY A 1 183 ? -14.087 -7.828 9.263 1.00 90.25 183 GLY A O 1
ATOM 1370 N N . ALA A 1 184 ? -15.853 -6.543 8.734 1.00 92.44 184 ALA A N 1
ATOM 1371 C CA . ALA A 1 184 ? -15.311 -6.007 7.483 1.00 92.44 184 ALA A CA 1
ATOM 1372 C C . ALA A 1 184 ? -14.818 -4.556 7.608 1.00 92.44 184 ALA A C 1
ATOM 1374 O O . ALA A 1 184 ? -13.892 -4.158 6.917 1.00 92.44 184 ALA A O 1
ATOM 1375 N N . ASP A 1 185 ? -15.410 -3.756 8.490 1.00 96.69 185 ASP A N 1
ATOM 1376 C CA . ASP A 1 185 ? -15.063 -2.350 8.683 1.00 96.69 185 ASP A CA 1
ATOM 1377 C C . ASP A 1 185 ? -14.059 -2.180 9.828 1.00 96.69 185 ASP A C 1
ATOM 1379 O O . ASP A 1 185 ? -14.380 -1.744 10.936 1.00 96.69 185 ASP A O 1
ATOM 1383 N N . ASN A 1 186 ? -12.820 -2.585 9.568 1.00 95.88 186 ASN A N 1
ATOM 1384 C CA . ASN A 1 186 ? -11.721 -2.484 10.519 1.00 95.88 186 ASN A CA 1
ATOM 1385 C C . ASN A 1 186 ? -10.410 -2.100 9.820 1.00 95.88 186 ASN A C 1
ATOM 1387 O O . ASN A 1 186 ? -10.327 -2.029 8.594 1.00 95.88 186 ASN A O 1
ATOM 1391 N N . PHE A 1 187 ? -9.388 -1.823 10.628 1.00 97.19 187 PHE A N 1
ATOM 1392 C CA . PHE A 1 187 ? -8.092 -1.371 10.134 1.00 97.19 187 PHE A CA 1
ATOM 1393 C C . PHE A 1 187 ? -7.318 -2.467 9.376 1.00 97.19 187 PHE A C 1
ATOM 1395 O O . PHE A 1 187 ? -6.586 -2.163 8.443 1.00 97.19 187 PHE A O 1
ATOM 1402 N N . ASP A 1 188 ? -7.507 -3.746 9.708 1.00 97.12 188 ASP A N 1
ATOM 1403 C CA . ASP A 1 188 ? -6.844 -4.841 8.986 1.00 97.12 188 ASP A CA 1
ATOM 1404 C C . ASP A 1 188 ? -7.399 -4.979 7.556 1.00 97.12 188 ASP A C 1
ATOM 1406 O O . ASP A 1 188 ? -6.636 -5.159 6.606 1.00 97.12 188 ASP A O 1
ATOM 1410 N N . MET A 1 189 ? -8.716 -4.809 7.379 1.00 97.31 189 MET A N 1
ATOM 1411 C CA . MET A 1 189 ? -9.346 -4.736 6.056 1.00 97.31 189 MET A CA 1
ATOM 1412 C C . MET A 1 189 ? -8.886 -3.504 5.272 1.00 97.31 189 MET A C 1
ATOM 1414 O O . MET A 1 189 ? -8.640 -3.607 4.075 1.00 97.31 189 MET A O 1
ATOM 1418 N N . LEU A 1 190 ? -8.715 -2.356 5.936 1.00 97.19 190 LEU A N 1
ATOM 1419 C CA . LEU A 1 190 ? -8.116 -1.174 5.316 1.00 97.19 190 LEU A CA 1
ATOM 1420 C C . LEU A 1 190 ? -6.721 -1.481 4.757 1.00 97.19 190 LEU A C 1
ATOM 1422 O O . LEU A 1 190 ? -6.457 -1.198 3.592 1.00 97.19 190 LEU A O 1
ATOM 1426 N N . VAL A 1 191 ? -5.837 -2.072 5.568 1.00 98.00 191 VAL A N 1
ATOM 1427 C CA . VAL A 1 191 ? -4.478 -2.434 5.134 1.00 98.00 191 VAL A CA 1
ATOM 1428 C C . VAL A 1 191 ? -4.528 -3.414 3.960 1.00 98.00 191 VAL A C 1
ATOM 1430 O O . VAL A 1 191 ? -3.788 -3.241 2.992 1.00 98.00 191 VAL A O 1
ATOM 1433 N N . LEU A 1 192 ? -5.427 -4.403 4.002 1.00 97.81 192 LEU A N 1
ATOM 1434 C CA . LEU A 1 192 ? -5.644 -5.327 2.888 1.00 97.81 192 LEU A CA 1
ATOM 1435 C C . LEU A 1 192 ? -6.103 -4.602 1.614 1.00 97.81 192 LEU A C 1
ATOM 1437 O O . LEU A 1 192 ? -5.591 -4.891 0.534 1.00 97.81 192 LEU A O 1
ATOM 1441 N N . ALA A 1 193 ? -7.040 -3.662 1.728 1.00 97.31 193 ALA A N 1
ATOM 1442 C CA . ALA A 1 193 ? -7.559 -2.909 0.594 1.00 97.31 193 ALA A CA 1
ATOM 1443 C C . ALA A 1 193 ? -6.483 -2.027 -0.051 1.00 97.31 193 ALA A C 1
ATOM 1445 O O . ALA A 1 193 ? -6.361 -2.018 -1.275 1.00 97.31 193 ALA A O 1
ATOM 1446 N N . VAL A 1 194 ? -5.656 -1.351 0.754 1.00 97.19 194 VAL A N 1
ATOM 1447 C CA . VAL A 1 194 ? -4.522 -0.568 0.240 1.00 97.19 194 VAL A CA 1
ATOM 1448 C C . VAL A 1 194 ? -3.500 -1.491 -0.429 1.00 97.19 194 VAL A C 1
ATOM 1450 O O . VAL A 1 194 ? -3.113 -1.238 -1.561 1.00 97.19 194 VAL A O 1
ATOM 1453 N N . LEU A 1 195 ? -3.126 -2.619 0.186 1.00 97.75 195 LEU A N 1
ATOM 1454 C CA . LEU A 1 195 ? -2.243 -3.599 -0.465 1.00 97.75 195 LEU A CA 1
ATOM 1455 C C . LEU A 1 195 ? -2.799 -4.080 -1.812 1.00 97.75 195 LEU A C 1
ATOM 1457 O O . LEU A 1 195 ? -2.054 -4.188 -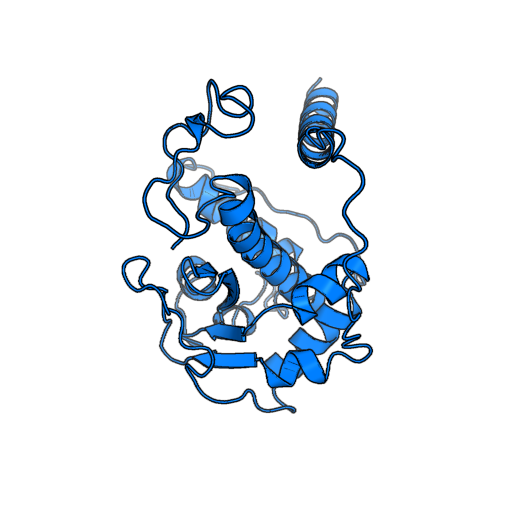2.783 1.00 97.75 195 LEU A O 1
ATOM 1461 N N . ALA A 1 196 ? -4.098 -4.374 -1.881 1.00 97.56 196 ALA A N 1
ATOM 1462 C CA . ALA A 1 196 ? -4.757 -4.780 -3.118 1.00 97.56 196 ALA A CA 1
ATOM 1463 C C . ALA A 1 196 ? -4.721 -3.680 -4.183 1.00 97.56 196 ALA A C 1
ATOM 1465 O O . ALA A 1 196 ? -4.465 -3.983 -5.349 1.00 97.56 196 ALA A O 1
ATOM 1466 N N . HIS A 1 197 ? -4.923 -2.423 -3.786 1.00 95.62 197 HIS A N 1
ATOM 1467 C CA . HIS A 1 197 ? -4.805 -1.266 -4.668 1.00 95.62 197 HIS A CA 1
ATOM 1468 C C . HIS A 1 197 ? -3.401 -1.165 -5.280 1.00 95.62 197 HIS A C 1
ATOM 1470 O O . HIS A 1 197 ? -3.262 -1.143 -6.503 1.00 95.62 197 HIS A O 1
ATOM 1476 N N . GLU A 1 198 ? -2.358 -1.218 -4.450 1.00 95.56 198 GLU A N 1
ATOM 1477 C CA . GLU A 1 198 ? -0.973 -1.090 -4.918 1.00 95.56 198 GLU A CA 1
ATOM 1478 C C . GLU A 1 198 ? -0.521 -2.292 -5.757 1.00 95.56 198 GLU A C 1
ATOM 1480 O O . GLU A 1 198 ? 0.126 -2.135 -6.793 1.00 95.56 198 GLU A O 1
ATOM 1485 N N . VAL A 1 199 ? -0.919 -3.516 -5.397 1.00 95.62 199 VAL A N 1
ATOM 1486 C CA . VAL A 1 199 ? -0.697 -4.676 -6.279 1.00 95.62 199 VAL A CA 1
ATOM 1487 C C . VAL A 1 199 ? -1.429 -4.486 -7.610 1.00 95.62 199 VAL A C 1
ATOM 1489 O O . VAL A 1 199 ? -0.902 -4.861 -8.657 1.00 95.62 199 VAL A O 1
ATOM 1492 N N . GLY A 1 200 ? -2.611 -3.867 -7.593 1.00 92.69 200 GLY A N 1
ATOM 1493 C CA . GLY A 1 200 ? -3.346 -3.474 -8.791 1.00 92.69 200 GLY A CA 1
ATOM 1494 C C . GLY A 1 200 ? -2.512 -2.598 -9.725 1.00 92.69 200 GLY A C 1
ATOM 1495 O O . GLY A 1 200 ? -2.455 -2.889 -10.918 1.00 92.69 200 GLY A O 1
ATOM 1496 N N . HIS A 1 201 ? -1.795 -1.600 -9.201 1.00 89.38 201 HIS A N 1
ATOM 1497 C CA . HIS A 1 201 ? -0.856 -0.794 -9.990 1.00 89.38 201 HIS A CA 1
ATOM 1498 C C . HIS A 1 201 ? 0.283 -1.628 -10.587 1.00 89.38 201 HIS A C 1
ATOM 1500 O O . HIS A 1 201 ? 0.571 -1.516 -11.780 1.00 89.38 201 HIS A O 1
ATOM 1506 N N . ALA A 1 202 ? 0.885 -2.531 -9.809 1.00 90.12 202 ALA A N 1
ATOM 1507 C CA . ALA A 1 202 ? 1.950 -3.401 -10.310 1.00 90.12 202 ALA A CA 1
ATOM 1508 C C . ALA A 1 202 ? 1.464 -4.336 -11.441 1.00 90.12 202 ALA A C 1
ATOM 1510 O O . ALA A 1 202 ? 2.147 -4.496 -12.455 1.00 90.12 202 ALA A O 1
ATOM 1511 N N . VAL A 1 203 ? 0.264 -4.913 -11.303 1.00 89.69 203 VAL A N 1
ATOM 1512 C CA . VAL A 1 203 ? -0.398 -5.732 -12.340 1.00 89.69 203 VAL A CA 1
ATOM 1513 C C . VAL A 1 203 ? -0.766 -4.885 -13.558 1.00 89.69 203 VAL A C 1
ATOM 1515 O O . VAL A 1 203 ? -0.667 -5.350 -14.695 1.00 89.69 203 VAL A O 1
ATOM 1518 N N . TRP A 1 204 ? -1.175 -3.634 -13.345 1.00 84.62 204 TRP A N 1
ATOM 1519 C CA . TRP A 1 204 ? -1.548 -2.720 -14.418 1.00 84.62 204 TRP A CA 1
ATOM 1520 C C . TRP A 1 204 ? -0.401 -2.521 -15.413 1.00 84.62 204 TRP A C 1
ATOM 1522 O O . TRP A 1 204 ? -0.625 -2.588 -16.621 1.00 84.62 204 TRP A O 1
ATOM 1532 N N . TYR A 1 205 ? 0.845 -2.400 -14.947 1.00 81.56 205 TYR A N 1
ATOM 1533 C CA . TYR A 1 205 ? 2.008 -2.361 -15.842 1.00 81.56 205 TYR A CA 1
ATOM 1534 C C . TYR A 1 205 ? 2.120 -3.592 -16.748 1.00 81.56 205 TYR A C 1
ATOM 1536 O O . TYR A 1 205 ? 2.445 -3.455 -17.930 1.00 81.56 205 TYR A O 1
ATOM 1544 N N . GLU A 1 206 ? 1.847 -4.788 -16.216 1.00 82.88 206 GLU A N 1
ATOM 1545 C CA . GLU A 1 206 ? 1.858 -6.036 -16.990 1.00 82.88 206 GLU A CA 1
ATOM 1546 C C . GLU A 1 206 ? 0.766 -6.039 -18.052 1.00 82.88 206 GLU A C 1
ATOM 1548 O O . GLU A 1 206 ? 1.020 -6.401 -19.199 1.00 82.88 206 GLU A O 1
ATOM 1553 N N . ALA A 1 207 ? -0.438 -5.602 -17.689 1.00 81.88 207 ALA A N 1
ATOM 1554 C CA . ALA A 1 207 ? -1.577 -5.578 -18.595 1.00 81.88 207 ALA A CA 1
ATOM 1555 C C . ALA A 1 207 ? -1.379 -4.590 -19.758 1.00 81.88 207 ALA A C 1
ATOM 1557 O O . ALA A 1 207 ? -1.828 -4.838 -20.878 1.00 81.88 207 ALA A O 1
ATOM 1558 N N . MET A 1 208 ? -0.690 -3.478 -19.500 1.00 78.19 208 MET A N 1
ATOM 1559 C CA . MET A 1 208 ? -0.543 -2.372 -20.448 1.00 78.19 208 MET A CA 1
ATOM 1560 C C . MET A 1 208 ? 0.640 -2.546 -21.398 1.00 78.19 208 MET A C 1
ATOM 1562 O O . MET A 1 208 ? 0.578 -2.105 -22.547 1.00 78.19 208 MET A O 1
ATOM 1566 N N . ASN A 1 209 ? 1.711 -3.201 -20.949 1.00 79.75 209 ASN A N 1
ATOM 1567 C CA . ASN A 1 209 ? 2.862 -3.514 -21.788 1.00 79.75 209 ASN A CA 1
ATOM 1568 C C . ASN A 1 209 ? 3.457 -4.884 -21.423 1.00 79.75 209 ASN A C 1
ATOM 1570 O O . ASN A 1 209 ? 4.534 -4.930 -20.839 1.00 79.75 209 ASN A O 1
ATOM 1574 N N . PRO A 1 210 ? 2.819 -6.011 -21.791 1.00 80.31 210 PRO A N 1
ATOM 1575 C CA . PRO A 1 210 ? 3.256 -7.342 -21.354 1.00 80.31 210 PRO A CA 1
ATOM 1576 C C . PRO A 1 210 ? 4.702 -7.688 -21.736 1.00 80.31 210 PRO A C 1
ATOM 1578 O O . PRO A 1 210 ? 5.394 -8.395 -21.007 1.00 80.31 210 PRO A O 1
ATOM 1581 N N . GLY A 1 211 ? 5.173 -7.182 -22.882 1.00 81.00 211 GLY A N 1
ATOM 1582 C CA . GLY A 1 211 ? 6.541 -7.402 -23.354 1.00 81.00 211 GLY A CA 1
ATOM 1583 C C . GLY A 1 211 ? 7.580 -6.557 -22.619 1.00 81.00 211 GLY A C 1
ATOM 1584 O O . GLY A 1 211 ? 8.755 -6.928 -22.598 1.00 81.00 211 GLY A O 1
ATOM 1585 N N . ASN A 1 212 ? 7.166 -5.438 -22.015 1.00 82.31 212 ASN A N 1
ATOM 1586 C CA . ASN A 1 212 ? 8.044 -4.595 -21.220 1.00 82.31 212 ASN A CA 1
ATOM 1587 C C . ASN A 1 212 ? 7.343 -3.853 -20.057 1.00 82.31 212 ASN A C 1
ATOM 1589 O O . ASN A 1 212 ? 7.318 -2.622 -20.059 1.00 82.31 212 ASN A O 1
ATOM 1593 N N . PRO A 1 213 ? 6.770 -4.550 -19.052 1.00 80.62 213 PRO A N 1
ATOM 1594 C CA . PRO A 1 213 ? 6.137 -3.880 -17.918 1.00 80.62 213 PRO A CA 1
ATOM 1595 C C . PRO A 1 213 ? 7.108 -2.951 -17.186 1.00 80.62 213 PRO A C 1
ATOM 1597 O O . PRO A 1 213 ? 8.275 -3.303 -17.033 1.00 80.62 213 PRO A O 1
ATOM 1600 N N . GLY A 1 214 ? 6.619 -1.790 -16.745 1.00 75.75 214 GLY A N 1
ATOM 1601 C CA . GLY A 1 214 ? 7.405 -0.782 -16.024 1.00 75.75 214 GLY A C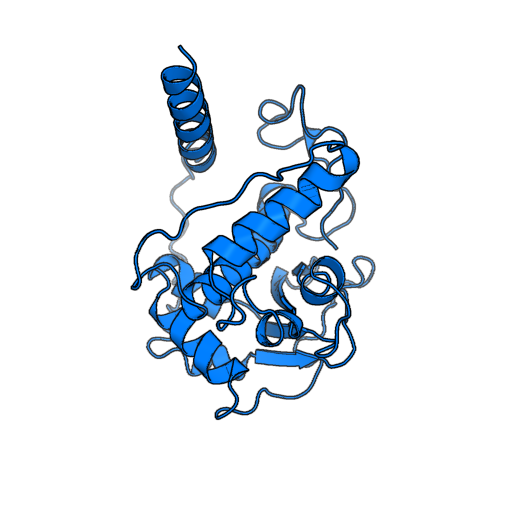A 1
ATOM 1602 C C . GLY A 1 214 ? 8.351 0.056 -16.881 1.00 75.75 214 GLY A C 1
ATOM 1603 O O . GLY A 1 214 ? 9.064 0.898 -16.349 1.00 75.75 214 GLY A O 1
ATOM 1604 N N . SER A 1 215 ? 8.412 -0.173 -18.197 1.00 78.06 215 SER A N 1
ATOM 1605 C CA . SER A 1 215 ? 9.186 0.693 -19.085 1.00 78.06 215 SER A CA 1
ATOM 1606 C C . SER A 1 215 ? 8.370 1.886 -19.560 1.00 78.06 215 SER A C 1
ATOM 1608 O O . SER A 1 215 ? 7.207 1.713 -19.934 1.00 78.06 215 SER A O 1
ATOM 1610 N N . HIS A 1 216 ? 9.041 3.021 -19.754 1.00 70.75 216 HIS A N 1
ATOM 1611 C CA . HIS A 1 216 ? 8.498 4.154 -20.499 1.00 70.75 216 HIS A CA 1
ATOM 1612 C C . HIS A 1 216 ? 7.936 3.726 -21.868 1.00 70.75 216 HIS A C 1
ATOM 1614 O O . HIS A 1 216 ? 8.488 2.857 -22.548 1.00 70.75 216 HIS A O 1
ATOM 1620 N N . GLY A 1 217 ? 6.833 4.348 -22.286 1.00 69.00 217 GLY A N 1
ATOM 1621 C CA . GLY A 1 217 ? 6.066 3.938 -23.474 1.00 69.00 217 GLY A CA 1
ATOM 1622 C C . GLY A 1 217 ? 4.649 3.454 -23.158 1.00 69.00 217 GLY A C 1
ATOM 1623 O O . GLY A 1 217 ? 3.975 2.902 -24.032 1.00 69.00 217 GLY A O 1
ATOM 1624 N N . TYR A 1 218 ? 4.204 3.687 -21.923 1.00 70.81 218 TYR A N 1
ATOM 1625 C CA . TYR A 1 218 ? 2.828 3.563 -21.474 1.00 70.81 218 TYR A CA 1
ATOM 1626 C C . TYR A 1 218 ? 1.857 4.236 -22.455 1.00 70.81 218 TYR A C 1
ATOM 1628 O O . TYR A 1 218 ? 1.945 5.430 -22.741 1.00 70.81 218 TYR A O 1
ATOM 1636 N N . ASN A 1 219 ? 0.927 3.452 -23.003 1.00 73.88 219 ASN A N 1
ATOM 1637 C CA . ASN A 1 219 ? -0.139 3.969 -23.852 1.00 73.88 219 ASN A CA 1
ATOM 1638 C C . ASN A 1 219 ? -1.473 3.331 -23.450 1.00 73.88 219 ASN A C 1
ATOM 1640 O O . ASN A 1 219 ? -1.808 2.254 -23.954 1.00 73.88 219 ASN A O 1
ATOM 1644 N N . PRO A 1 220 ? -2.261 4.004 -22.592 1.00 72.12 220 PRO A N 1
ATOM 1645 C CA . PRO A 1 220 ? -3.594 3.551 -22.213 1.00 72.12 220 PRO A CA 1
ATOM 1646 C C . PRO A 1 220 ? -4.526 3.312 -23.377 1.00 72.12 220 PRO A C 1
ATOM 1648 O O . PRO A 1 220 ? -5.324 2.379 -23.353 1.00 72.12 220 PRO A O 1
ATOM 1651 N N . GLY A 1 221 ? -4.364 4.099 -24.437 1.00 71.88 221 GLY A N 1
ATOM 1652 C CA . GLY A 1 221 ? -5.114 3.937 -25.667 1.00 71.88 221 GLY A CA 1
ATOM 1653 C C . GLY A 1 221 ? -4.917 2.568 -26.312 1.00 71.88 221 GLY A C 1
ATOM 1654 O O . GLY A 1 221 ? -5.791 2.153 -27.052 1.00 71.88 221 GLY A O 1
ATOM 1655 N N . LYS A 1 222 ? -3.838 1.824 -26.034 1.00 74.19 222 LYS A N 1
ATOM 1656 C CA . LYS A 1 222 ? -3.645 0.463 -26.571 1.00 74.19 222 LYS A CA 1
ATOM 1657 C C . LYS A 1 222 ? -4.323 -0.631 -25.749 1.00 74.19 222 LYS A C 1
ATOM 1659 O O . LYS A 1 222 ? -4.470 -1.746 -26.254 1.00 74.19 222 LYS A O 1
ATOM 1664 N N . PHE A 1 223 ? -4.764 -0.336 -24.527 1.00 74.69 223 PHE A N 1
ATOM 1665 C CA . PHE A 1 223 ? -5.413 -1.321 -23.670 1.00 74.69 223 PHE A CA 1
ATOM 1666 C C . PHE A 1 223 ? -6.661 -1.907 -24.346 1.00 74.69 223 PHE A C 1
ATOM 1668 O O . PHE A 1 223 ? -7.477 -1.175 -24.916 1.00 74.69 223 PHE A O 1
ATOM 1675 N N . CYS A 1 224 ? -6.788 -3.239 -24.323 1.00 73.44 224 CYS A N 1
ATOM 1676 C CA . CYS A 1 224 ? -7.866 -3.982 -24.988 1.00 73.44 224 CYS A CA 1
ATOM 1677 C C . CYS A 1 224 ? -8.111 -3.547 -26.450 1.00 73.44 224 CYS A C 1
ATOM 1679 O O . CYS A 1 224 ? -9.260 -3.362 -26.860 1.00 73.44 224 CYS A O 1
ATOM 1681 N N . ASN A 1 225 ? -7.045 -3.363 -27.242 1.00 74.44 225 ASN A N 1
ATOM 1682 C CA . ASN A 1 225 ? -7.125 -2.906 -28.638 1.00 74.44 225 ASN A CA 1
ATOM 1683 C C . ASN A 1 225 ? -7.930 -1.605 -28.788 1.00 74.44 225 ASN A C 1
ATOM 1685 O O . ASN A 1 225 ? -8.800 -1.521 -29.651 1.00 74.44 225 ASN A O 1
ATOM 1689 N N . THR A 1 226 ? -7.682 -0.637 -27.902 1.00 72.75 226 THR A N 1
ATOM 1690 C CA . THR A 1 226 ? -8.318 0.693 -27.879 1.00 72.75 226 THR A CA 1
ATOM 1691 C C . THR A 1 226 ? -9.818 0.700 -27.575 1.00 72.75 226 THR A C 1
ATOM 1693 O O . THR A 1 226 ? -10.460 1.744 -27.682 1.00 72.75 226 THR A O 1
ATOM 1696 N N . LYS A 1 227 ? -10.412 -0.441 -27.200 1.00 73.56 227 LYS A N 1
ATOM 1697 C CA . LYS A 1 227 ? -11.865 -0.552 -26.982 1.00 73.56 227 LYS A CA 1
ATOM 1698 C C . LYS A 1 227 ? -12.318 -0.175 -25.577 1.00 73.56 227 LYS A C 1
ATOM 1700 O O . LYS A 1 227 ? -13.499 0.095 -25.391 1.00 73.56 227 LYS A O 1
ATOM 1705 N N . PHE A 1 228 ? -11.414 -0.179 -24.601 1.00 70.00 228 PHE A N 1
ATOM 1706 C CA . PHE A 1 228 ? -11.776 0.017 -23.195 1.00 70.00 228 PHE A CA 1
ATOM 1707 C C . PHE A 1 228 ? -11.820 1.497 -22.781 1.00 70.00 228 PHE A C 1
ATOM 1709 O O . PHE A 1 228 ? -12.714 1.901 -22.045 1.00 70.00 228 PHE A O 1
ATOM 1716 N N . PHE A 1 229 ? -10.920 2.324 -23.322 1.00 70.12 229 PHE A N 1
ATOM 1717 C CA . PHE A 1 229 ? -10.798 3.756 -23.006 1.00 70.12 229 PHE A CA 1
ATOM 1718 C C . PHE A 1 229 ? -11.124 4.717 -24.174 1.00 70.12 229 PHE A C 1
ATOM 1720 O O . PHE A 1 229 ? -10.474 5.753 -24.305 1.00 70.12 229 PHE A O 1
ATOM 1727 N N . PRO A 1 230 ? -12.096 4.438 -25.070 1.00 62.25 230 PRO A N 1
ATOM 1728 C CA . PRO A 1 230 ? -12.281 5.252 -26.274 1.00 62.25 230 PRO A CA 1
ATOM 1729 C C . PRO A 1 230 ? -12.668 6.711 -25.969 1.00 62.25 230 PRO A C 1
ATOM 1731 O O . PRO A 1 230 ? -12.377 7.597 -26.769 1.00 62.25 230 PRO A O 1
ATOM 1734 N N . TRP A 1 231 ? -13.280 6.971 -24.806 1.00 65.12 231 TRP A N 1
ATOM 1735 C CA . TRP A 1 231 ? -13.830 8.284 -24.431 1.00 65.12 231 TRP A CA 1
ATOM 1736 C C . TRP A 1 231 ? -13.503 8.726 -23.000 1.00 65.12 231 TRP A C 1
ATOM 1738 O O . TRP A 1 231 ? -14.000 9.745 -22.531 1.00 65.12 231 TRP A O 1
ATOM 1748 N N . SER A 1 232 ? -12.696 7.956 -22.282 1.00 60.62 232 SER A N 1
ATOM 1749 C CA . SER A 1 232 ? -12.337 8.200 -20.888 1.00 60.62 232 SER A CA 1
ATOM 1750 C C . SER A 1 232 ? -10.871 7.823 -20.704 1.00 60.62 232 SER A C 1
ATOM 1752 O O . SER A 1 232 ? -10.381 6.969 -21.432 1.00 60.62 232 SER A O 1
ATOM 1754 N N . TRP A 1 233 ? -10.157 8.462 -19.769 1.00 59.50 233 TRP A N 1
ATOM 1755 C CA . TRP A 1 233 ? -8.777 8.073 -19.427 1.00 59.50 233 TRP A CA 1
ATOM 1756 C C . TRP A 1 233 ? -7.744 8.251 -20.565 1.00 59.50 233 TRP A C 1
ATOM 1758 O O . TRP A 1 233 ? -6.737 7.555 -20.611 1.00 59.50 233 TRP A O 1
ATOM 1768 N N . GLN A 1 234 ? -7.941 9.211 -21.481 1.00 57.12 234 GLN A N 1
ATOM 1769 C CA . GLN A 1 234 ? -6.940 9.520 -22.524 1.00 57.12 234 GLN A CA 1
ATOM 1770 C C . GLN A 1 234 ? -5.614 10.048 -21.945 1.00 57.12 234 GLN A C 1
ATOM 1772 O O . GLN A 1 234 ? -4.565 9.913 -22.569 1.00 57.12 234 GLN A O 1
ATOM 1777 N N . SER A 1 235 ? -5.661 10.606 -20.734 1.00 60.12 235 SER A N 1
ATOM 1778 C CA . SER A 1 235 ? -4.515 11.082 -19.964 1.00 60.12 235 SER A CA 1
ATOM 1779 C C . SER A 1 235 ? -4.438 10.348 -18.624 1.00 60.12 235 SER A C 1
ATOM 1781 O O . SER A 1 235 ? -4.636 10.946 -17.567 1.00 60.12 235 SER A O 1
ATOM 1783 N N . VAL A 1 236 ? -4.222 9.030 -18.643 1.00 62.88 236 VAL A N 1
ATOM 1784 C CA . VAL A 1 236 ? -3.840 8.338 -17.401 1.00 62.88 236 VAL A CA 1
ATOM 1785 C C . VAL A 1 236 ? -2.387 8.666 -17.134 1.00 62.88 236 VAL A C 1
ATOM 1787 O O . VAL A 1 236 ? -1.544 8.465 -18.009 1.00 62.88 236 VAL A O 1
ATOM 1790 N N . HIS A 1 237 ? -2.099 9.165 -15.939 1.00 65.75 237 HIS A N 1
ATOM 1791 C CA . HIS A 1 237 ? -0.725 9.231 -15.480 1.00 65.75 237 HIS A CA 1
ATOM 1792 C C . HIS A 1 237 ? -0.158 7.812 -15.422 1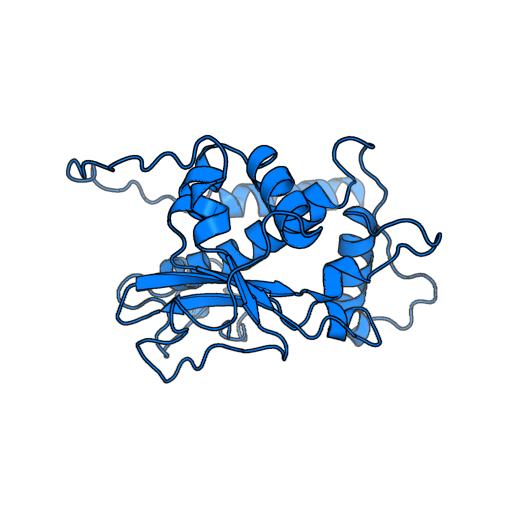.00 65.75 237 HIS A C 1
ATOM 1794 O O . HIS A 1 237 ? -0.818 6.888 -14.944 1.00 65.75 237 HIS A O 1
ATOM 1800 N N . GLU A 1 238 ? 1.043 7.634 -15.967 1.00 65.38 238 GLU A N 1
ATOM 1801 C CA . GLU A 1 238 ? 1.818 6.432 -15.685 1.00 65.38 238 GLU A CA 1
ATOM 1802 C C . GLU A 1 238 ? 1.944 6.337 -14.155 1.00 65.38 238 GLU A C 1
ATOM 1804 O O . GLU A 1 238 ? 2.185 7.374 -13.521 1.00 65.38 238 GLU A O 1
ATOM 1809 N N . PRO A 1 239 ? 1.712 5.161 -13.545 1.00 60.75 239 PRO A N 1
ATOM 1810 C CA . PRO A 1 239 ? 2.024 5.000 -12.135 1.00 60.75 239 PRO A CA 1
ATOM 1811 C C . PRO A 1 239 ? 3.509 5.368 -11.905 1.00 60.75 239 PRO A C 1
ATOM 1813 O O . PRO A 1 239 ? 4.299 5.347 -12.860 1.00 60.75 239 PRO A O 1
ATOM 1816 N N . PRO A 1 240 ? 3.879 5.801 -10.694 1.00 53.19 240 PRO A N 1
ATOM 1817 C CA . PRO A 1 240 ? 5.267 6.101 -10.363 1.00 53.19 240 PRO A CA 1
ATOM 1818 C C . PRO A 1 240 ? 6.157 4.862 -10.448 1.00 53.19 240 PRO A C 1
ATOM 1820 O O . PRO A 1 240 ? 5.665 3.749 -10.160 1.00 53.19 240 PRO A O 1
#

Foldseek 3Di:
DVVVVVVVVVVVVVCVVVPDPDPDDPDDPDPPPQPCPVQCPLLLQQEFEAAAQDDWDLVDQCPPPSPHHHRDDCPDPVNVLQSLLLVVDDRVVVSVSSQASHEYQGDNLDDDDDCRQFVSWAWAQRFNVRHTYTYGYNVLQVDAAPVRHGAWQQSNVQVVQCVVCVVPDPDPDGDGGDQDDPVCTGSSVNVNVSVVVRVVLSVVQCQQCVNTRSHPPRQPCPRPPNPPDVPHPRPDDNTD

=== Feature glossary ===
Legend for the data blocks above and below:

— What the protein is —

Sequence gives the chain of amino acids in standard one-letter code (A=alanine, C=cysteine, …, Y=tyrosine), read N→C. It is the only feature that is directly encoded by the gene; all structural features are derived from the folded form of this sequence.

The annotation block draws on four external resources. InterPro: which protein families and domains the sequence belongs to. GO: standardized terms for what the protein does, what process it participates in, and where in the cell it acts. CATH: which structural fold it has in the CATH hierarchy. Organism: the species of origin.

— Where its atoms are —

Atomic coordinates in PDBx/mmCIF format — the same representation the Protein Data Bank distributes. Each line of the _atom_site loop places one backbone atom in Cartesian space (units: ångströms, origin: arbitrary).

Six rendered views show the 3D structure from the faces of a cube — i.e. along ±x, ±y, ±z. Rendering representation is drawn randomly per protein from cartoon (secondary-structure ribbons), sticks (backbone bonds), or molecular surface; coloring is either N→C rainbow (blue at the N-terminus through red at the C-terminus) or one color per chain.

— Local backbone conformation —

DSSP 8-state secondary structure assigns each residue one of H (α-helix), G (3₁₀-helix), I (π-helix), E (extended β-strand), B (isolated β-bridge), T (hydrogen-bonded turn), S (bend), or '-' (coil). The assignment is computed from backbone hydrogen-bond geometry via the Kabsch–Sander algorithm.

P-SEA three-state annotation labels each residue as helix, strand, or coil based purely on the geometry of the Cα trace. It serves as a fallback when the full backbone (and thus DSSP) is unavailable.

φ (phi) and ψ (psi) are the two rotatable backbone dihedrals per residue: φ is the C(i-1)–N–Cα–C torsion, ψ is the N–Cα–C–N(i+1) torsion, both in degrees on (−180°, 180°]. α-helical residues cluster near (−60°, −45°); β-strand residues near (−120°, +130°). A Ramachandran plot is simply a scatter of (φ, ψ) for every residue.

— Global shape and packing —

Radius of gyration (Rg) is the root-mean-square distance of Cα atoms from their centroid — a single number for overall size and compactness. A globular domain of N residues has Rg ≈ 2.2·N^0.38 Å; an extended or disordered chain has a much larger Rg. The Cα contact count is the number of residue pairs whose Cα atoms are within 8 Å and are more than four positions apart in sequence — a standard proxy for tertiary packing density. The bounding box is the smallest axis-aligned box enclosing all Cα atoms.

Accessible surface area quantifies burial. A residue with SASA near zero is packed into the hydrophobic core; one with SASA >100 Å² sits on the surface. Computed here via the Shrake–Rupley numerical algorithm with a 1.4 Å probe.

The contact map is a binary N×N matrix image: pixel (i, j) is dark where Cα_i and Cα_j are within 8 Å and |i−j|>4. Because the |i−j|>4 filter removes local helical contacts, off-diagonal stripes parallel to the main diagonal indicate parallel β-sheets; stripes perpendicular to it indicate antiparallel β-sheets. The Ramachandran plot scatters every residue's (φ, ψ) pair against the sterically allowed regions. The PAE heatmap renders the predicted-aligned-error matrix.

— Structural neighborhood —

A 3Di character summarizes, for each residue, the relative orientation of the Cα frame of its nearest spatial neighbor. Because it encodes fold topology rather than chemistry, 3Di alignments detect remote structural similarity that sequence alignment misses.

Structural nearest neighbors (via Foldseek easy-search vs the PDB). Reported per hit: target PDB id, E-value, and alignment TM-score. A TM-score above ~0.5 is the conventional threshold for 'same fold'.

— Confidence and disorder —

For AlphaFold models, the B-factor field carries pLDDT — the model's own estimate of local accuracy on a 0–100 scale. Regions with pLDDT<50 should be treated as essentially unmodeled; they often correspond to intrinsically disordered segments.

B-factor (Debye–Waller factor) reflects atomic displacement in the crystal lattice. It is an experimental observable (units Å²), not a prediction; low values mean the atom is pinned down, high values mean it moves or is heterogeneous across the crystal.

Predicted Aligned Error (PAE) is an AlphaFold confidence matrix: entry (i, j) is the expected error in the position of residue j, in ångströms, when the prediction is superimposed on the true structure at residue i. Low PAE within a block of residues means that block is internally rigid and well-predicted; high PAE between two blocks means their relative placement is uncertai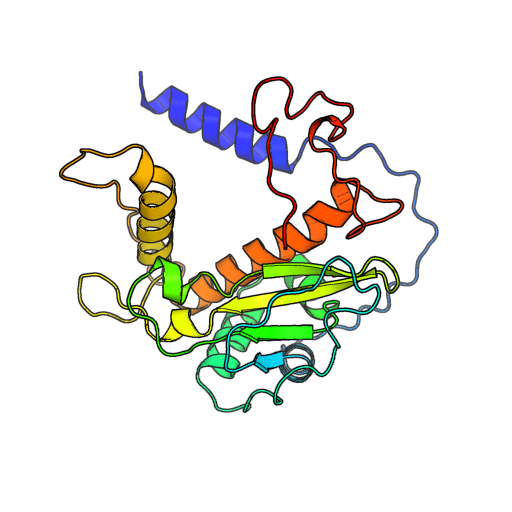n even if each block individually is confident.